Protein AF-A0A7J4KU15-F1 (afdb_monomer_lite)

Secondary structure (DSSP, 8-state):
--HHHHHHHHHHHHHHH-GGGGHHHHHHHHHHHHHHHHHHHHHHHHHHHT-TTS----HHHHHHHHHHHHHHHHHHHHHHHHHHHHHHHHHHHHHHHHTTPPP-HHHHHHHHHTTHHHHHHHHHHHHHHHHHHHHHHHHHHHHHHHTT-HHHHHHHHHHHHHHHHHHHHHHHHHHHHHHHH---HHHHHHHHHHHHHHTHHHHHHHHHHHHHHHHHHHHHHHHTTSHHHHHHHHHHHHHHHHHHHHHHHHHHHHIIIIIS--

Structure (mmCIF, N/CA/C/O backbone):
data_AF-A0A7J4KU15-F1
#
_entry.id   AF-A0A7J4KU15-F1
#
loop_
_atom_site.group_PDB
_atom_site.id
_atom_site.type_symbol
_atom_site.label_atom_id
_atom_site.label_alt_id
_atom_site.label_comp_id
_atom_site.label_asym_id
_atom_site.label_entity_id
_atom_site.label_seq_id
_atom_site.pdbx_PDB_ins_code
_atom_site.Cartn_x
_atom_site.Cartn_y
_atom_site.Cartn_z
_atom_site.occupancy
_atom_site.B_iso_or_equiv
_atom_site.auth_seq_id
_atom_site.auth_comp_id
_atom_site.auth_asym_id
_atom_site.auth_atom_id
_atom_site.pdbx_PDB_model_num
ATOM 1 N N . MET A 1 1 ? -11.094 -21.750 25.070 1.00 59.12 1 MET A N 1
ATOM 2 C CA . MET A 1 1 ? -10.688 -21.241 23.739 1.00 59.12 1 MET A CA 1
ATOM 3 C C . MET A 1 1 ? -9.434 -20.391 23.920 1.00 59.12 1 MET A C 1
ATOM 5 O O . MET A 1 1 ? -9.414 -19.597 24.849 1.00 59.12 1 MET A O 1
ATOM 9 N N . ASN A 1 2 ? -8.379 -20.592 23.121 1.00 80.38 2 ASN A N 1
ATOM 10 C CA . ASN A 1 2 ? -7.158 -19.769 23.185 1.00 80.38 2 ASN A CA 1
ATOM 11 C C . ASN A 1 2 ? -7.527 -18.287 22.948 1.00 80.38 2 ASN A C 1
ATOM 13 O O . ASN A 1 2 ? -8.336 -18.015 22.062 1.00 80.38 2 ASN A O 1
ATOM 17 N N . VAL A 1 3 ? -6.965 -17.353 23.728 1.00 72.62 3 VAL A N 1
ATOM 18 C CA . VAL A 1 3 ? -7.252 -15.900 23.656 1.00 72.62 3 VAL A CA 1
ATOM 19 C C . VAL A 1 3 ? -7.138 -15.383 22.222 1.00 72.62 3 VAL A C 1
ATOM 21 O O . VAL A 1 3 ? -7.973 -14.617 21.768 1.00 72.62 3 VAL A O 1
ATOM 24 N N . VAL A 1 4 ? -6.168 -15.883 21.460 1.00 66.56 4 VAL A N 1
ATOM 25 C CA . VAL A 1 4 ? -5.987 -15.508 20.052 1.00 66.56 4 VAL A CA 1
ATOM 26 C C . VAL A 1 4 ? -7.161 -15.963 19.196 1.00 66.56 4 VAL A C 1
ATOM 28 O O . VAL A 1 4 ? -7.722 -15.168 18.454 1.00 66.56 4 VAL A O 1
ATOM 31 N N . ALA A 1 5 ? -7.570 -17.228 19.315 1.00 73.94 5 ALA A N 1
ATOM 32 C CA . ALA A 1 5 ? -8.715 -17.746 18.572 1.00 73.94 5 ALA A CA 1
ATOM 33 C C . ALA A 1 5 ? -9.990 -16.957 18.907 1.00 73.94 5 ALA A C 1
ATOM 35 O O . ALA A 1 5 ? -10.786 -16.683 18.014 1.00 73.94 5 ALA A O 1
ATOM 36 N N . LYS A 1 6 ? -10.140 -16.525 20.167 1.00 76.81 6 LYS A N 1
ATOM 37 C CA . LYS A 1 6 ? -11.215 -15.619 20.581 1.00 76.81 6 LYS A CA 1
ATOM 38 C C . LYS A 1 6 ? -11.139 -14.278 19.843 1.00 76.81 6 LYS A C 1
ATOM 40 O O . LYS A 1 6 ? -12.090 -13.930 19.153 1.00 76.81 6 LYS A O 1
ATOM 45 N N . VAL A 1 7 ? -9.999 -13.589 19.908 1.00 73.69 7 VAL A N 1
ATOM 46 C CA . VAL A 1 7 ? -9.781 -12.286 19.254 1.00 73.69 7 VAL A CA 1
ATOM 47 C C . VAL A 1 7 ? -9.998 -12.373 17.737 1.00 73.69 7 VAL A C 1
ATOM 49 O O . VAL A 1 7 ? -10.618 -11.485 17.148 1.00 73.69 7 VAL A O 1
ATOM 52 N N . LEU A 1 8 ? -9.537 -13.452 17.096 1.00 76.06 8 LEU A N 1
ATOM 53 C CA . LEU A 1 8 ? -9.719 -13.679 15.662 1.00 76.06 8 LEU A CA 1
ATOM 54 C C . LEU A 1 8 ? -11.206 -13.824 15.296 1.00 76.06 8 LEU A C 1
ATOM 56 O O . LEU A 1 8 ? -11.669 -13.201 14.335 1.00 76.06 8 LEU A O 1
ATOM 60 N N . VAL A 1 9 ? -11.949 -14.628 16.067 1.00 82.12 9 VAL A N 1
ATOM 61 C CA . VAL A 1 9 ? -13.389 -14.863 15.877 1.00 82.12 9 VAL A CA 1
ATOM 62 C C . VAL A 1 9 ? -14.190 -13.595 16.154 1.00 82.12 9 VAL A C 1
ATOM 64 O O . VAL A 1 9 ? -15.080 -13.254 15.376 1.00 82.12 9 VAL A O 1
ATOM 67 N N . ASP A 1 10 ? -13.867 -12.872 17.222 1.00 79.31 10 ASP A N 1
ATOM 68 C CA . ASP A 1 10 ? -14.578 -11.656 17.605 1.00 79.31 10 ASP A CA 1
ATOM 69 C C . ASP A 1 10 ? -14.309 -10.512 16.617 1.00 79.31 10 ASP A C 1
ATOM 71 O O . ASP A 1 10 ? -15.240 -9.792 16.256 1.00 79.31 10 ASP A O 1
ATOM 75 N N . SER A 1 11 ? -13.099 -10.424 16.054 1.00 80.88 11 SER A N 1
ATOM 76 C CA . SER A 1 11 ? -12.791 -9.497 14.953 1.00 80.88 11 SER A CA 1
ATOM 77 C C . SER A 1 11 ? -13.600 -9.820 13.694 1.00 80.88 11 SER A C 1
ATOM 79 O O . SER A 1 11 ? -14.156 -8.924 13.060 1.00 80.88 11 SER A O 1
ATOM 81 N N . PHE A 1 12 ? -13.742 -11.103 13.347 1.00 83.31 12 PHE A N 1
ATOM 82 C CA . PHE A 1 12 ? -14.563 -11.510 12.205 1.00 83.31 12 PHE A CA 1
ATOM 83 C C . PHE A 1 12 ? -16.058 -11.244 12.442 1.00 83.31 12 PHE A C 1
ATOM 85 O O . PHE A 1 12 ? -16.756 -10.754 11.555 1.00 83.31 12 PHE A O 1
ATOM 92 N N . ARG A 1 13 ? -16.561 -11.508 13.655 1.00 85.12 13 ARG A N 1
ATOM 93 C CA . ARG A 1 13 ? -17.940 -11.177 14.049 1.00 85.12 13 ARG A CA 1
ATOM 94 C C . ARG A 1 13 ? -18.203 -9.677 13.987 1.00 85.12 13 ARG A C 1
ATOM 96 O O . ARG A 1 13 ? -19.262 -9.280 13.507 1.00 85.12 13 ARG A O 1
ATOM 103 N N . LEU A 1 14 ? -17.250 -8.861 14.435 1.00 84.25 14 LEU A N 1
ATOM 104 C CA . LEU A 1 14 ? -17.326 -7.405 14.370 1.00 84.25 14 LEU A CA 1
ATOM 105 C C . LEU A 1 14 ? -17.449 -6.929 12.922 1.00 84.25 14 LEU A C 1
ATOM 107 O O . LEU A 1 14 ? -18.353 -6.161 12.607 1.00 84.25 14 LEU A O 1
ATOM 111 N N . LEU A 1 15 ? -16.618 -7.458 12.026 1.00 88.62 15 LEU A N 1
ATOM 112 C CA . LEU A 1 15 ? -16.675 -7.144 10.598 1.00 88.62 15 LEU A CA 1
ATOM 113 C C . LEU A 1 15 ? -17.959 -7.626 9.920 1.00 88.62 15 LEU A C 1
ATOM 115 O O . LEU A 1 15 ? -18.494 -6.937 9.055 1.00 88.62 15 LEU A O 1
ATOM 119 N N . LYS A 1 16 ? -18.487 -8.784 10.329 1.00 90.12 16 LYS A N 1
ATOM 120 C CA . LYS A 1 16 ? -19.782 -9.280 9.851 1.00 90.12 16 LYS A CA 1
ATOM 121 C C . LYS A 1 16 ? -20.937 -8.388 10.314 1.00 90.12 16 LYS A C 1
ATOM 123 O O . LYS A 1 16 ? -21.890 -8.195 9.565 1.00 90.12 16 LYS A O 1
ATOM 128 N N . LYS A 1 17 ? -20.865 -7.864 11.542 1.00 90.69 17 LYS A N 1
ATOM 129 C CA . LYS A 1 17 ? -21.875 -6.961 12.108 1.00 90.69 17 LYS A CA 1
ATOM 130 C C . LYS A 1 17 ? -21.814 -5.570 11.475 1.00 90.69 17 LYS A C 1
ATOM 132 O O . LYS A 1 17 ? -22.856 -4.986 11.207 1.00 90.69 17 LYS A O 1
ATOM 137 N N . GLU A 1 18 ? -20.610 -5.067 11.216 1.00 91.38 18 GLU A N 1
ATOM 138 C CA . GLU A 1 18 ? -20.361 -3.736 10.660 1.00 91.38 18 GLU A CA 1
ATOM 139 C C . GLU A 1 18 ? -19.600 -3.822 9.325 1.00 91.38 18 GLU A C 1
ATOM 141 O O . GLU A 1 18 ? -18.427 -3.440 9.243 1.00 91.38 18 GLU A O 1
ATOM 146 N N . PRO A 1 19 ? -20.250 -4.272 8.231 1.00 91.50 19 PRO A N 1
ATOM 147 C CA . PRO A 1 19 ? -19.594 -4.444 6.930 1.00 91.50 19 PRO A CA 1
ATOM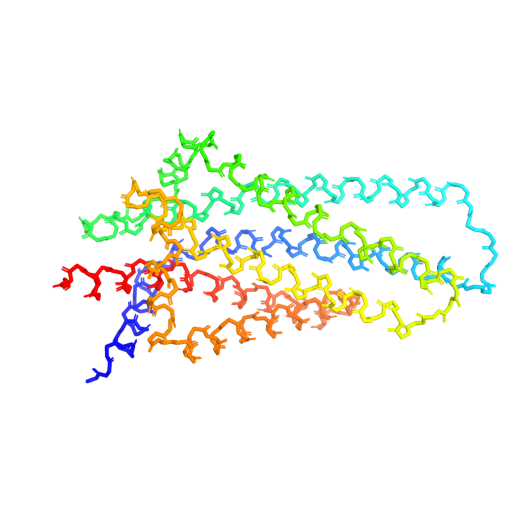 148 C C . PRO A 1 19 ? -19.073 -3.125 6.336 1.00 91.50 19 PRO A C 1
ATOM 150 O O . PRO A 1 19 ? -18.197 -3.123 5.473 1.00 91.50 19 PRO A O 1
ATOM 153 N N . LYS A 1 20 ? -19.558 -1.979 6.830 1.00 91.88 20 LYS A N 1
ATOM 154 C CA . LYS A 1 20 ? -19.068 -0.643 6.456 1.00 91.88 20 LYS A CA 1
ATOM 155 C C . LYS A 1 20 ? -17.574 -0.467 6.742 1.00 91.88 20 LYS A C 1
ATOM 157 O O . LYS A 1 20 ? -16.922 0.311 6.053 1.00 91.88 20 LYS A O 1
ATOM 162 N N . LEU A 1 21 ? -17.020 -1.221 7.694 1.00 92.12 21 LEU A N 1
ATOM 163 C CA . LEU A 1 21 ? -15.591 -1.205 7.999 1.00 92.12 21 LEU A CA 1
ATOM 164 C C . LEU A 1 21 ? -14.725 -1.685 6.830 1.00 92.12 21 LEU A C 1
ATOM 166 O O . LEU A 1 21 ? -13.554 -1.348 6.805 1.00 92.12 21 LEU A O 1
ATOM 170 N N . PHE A 1 22 ? -15.258 -2.406 5.839 1.00 93.88 22 PHE A N 1
ATOM 171 C CA . PHE A 1 22 ? -14.480 -2.796 4.656 1.00 93.88 22 PHE A CA 1
ATOM 172 C C . PHE A 1 22 ? -14.331 -1.675 3.622 1.00 93.88 22 PHE A C 1
ATOM 174 O O . PHE A 1 22 ? -13.349 -1.656 2.879 1.00 93.88 22 PHE A O 1
ATOM 181 N N . LEU A 1 23 ? -15.277 -0.730 3.562 1.00 94.56 23 LEU A N 1
ATOM 182 C CA . LEU A 1 23 ? -15.353 0.264 2.484 1.00 94.56 23 LEU A CA 1
ATOM 183 C C . LEU A 1 23 ? -14.068 1.091 2.313 1.00 94.56 23 LEU A C 1
ATOM 185 O O . LEU A 1 23 ? -13.604 1.196 1.175 1.00 94.56 23 LEU A O 1
ATOM 189 N N . PRO A 1 24 ? -13.430 1.613 3.382 1.00 94.88 24 PRO A N 1
ATOM 190 C CA . PRO A 1 24 ? -12.173 2.345 3.243 1.00 94.88 24 PRO A CA 1
ATOM 191 C C . PRO A 1 24 ? -11.076 1.539 2.544 1.00 94.88 24 PRO A C 1
ATOM 193 O O . PRO A 1 24 ? -10.392 2.047 1.660 1.00 94.88 24 PRO A O 1
ATOM 196 N N . LYS A 1 25 ? -10.918 0.258 2.901 1.00 94.25 25 LYS A N 1
ATOM 197 C CA . LYS A 1 25 ? -9.867 -0.581 2.314 1.00 94.25 25 LYS A CA 1
ATOM 198 C C . LYS A 1 25 ? -10.226 -1.126 0.951 1.00 94.25 25 LYS A C 1
ATOM 200 O O . LYS A 1 25 ? -9.316 -1.310 0.155 1.00 94.25 25 LYS A O 1
ATOM 205 N N . LEU A 1 26 ? -11.506 -1.326 0.653 1.00 95.69 26 LEU A N 1
ATOM 206 C CA . LEU A 1 26 ? -11.952 -1.638 -0.703 1.00 95.69 26 LEU A CA 1
ATOM 207 C C . LEU A 1 26 ? -11.622 -0.489 -1.660 1.00 95.69 26 LEU A C 1
ATOM 209 O O . LEU A 1 26 ? -11.035 -0.733 -2.711 1.00 95.69 26 LEU A O 1
ATOM 213 N N . LEU A 1 27 ? -11.904 0.758 -1.263 1.00 96.31 27 LEU A N 1
ATOM 214 C CA . LEU A 1 27 ? -11.561 1.940 -2.056 1.00 96.31 27 LEU A CA 1
ATOM 215 C C . LEU A 1 27 ? -10.047 2.047 -2.275 1.00 96.31 27 LEU A C 1
ATOM 217 O O . LEU A 1 27 ? -9.592 2.192 -3.405 1.00 96.31 27 LEU A O 1
ATOM 221 N N . ILE A 1 28 ? -9.257 1.918 -1.209 1.00 96.69 28 ILE A N 1
ATOM 222 C CA . ILE A 1 28 ? -7.794 1.957 -1.309 1.00 96.69 28 ILE A CA 1
ATOM 223 C C . ILE A 1 28 ? -7.248 0.802 -2.150 1.00 96.69 28 ILE A C 1
ATOM 225 O O . ILE A 1 28 ? -6.355 1.001 -2.970 1.00 96.69 28 ILE A O 1
ATOM 229 N N . ALA A 1 29 ? -7.792 -0.403 -2.000 1.00 95.62 29 ALA A N 1
ATOM 230 C CA . ALA A 1 29 ? -7.364 -1.549 -2.783 1.00 95.62 29 ALA A CA 1
ATOM 231 C C . ALA A 1 29 ? -7.710 -1.416 -4.265 1.00 95.62 29 ALA A C 1
ATOM 233 O O . ALA A 1 29 ? -6.940 -1.906 -5.091 1.00 95.62 29 ALA A O 1
ATOM 234 N N . PHE A 1 30 ? -8.828 -0.764 -4.584 1.00 96.56 30 PHE A N 1
ATOM 235 C CA . PHE A 1 30 ? -9.201 -0.404 -5.943 1.00 96.56 30 PHE A CA 1
ATOM 236 C C . PHE A 1 30 ? -8.236 0.638 -6.522 1.00 96.56 30 PHE A C 1
ATOM 238 O O . PHE A 1 30 ? -7.679 0.409 -7.590 1.00 96.56 30 PHE A O 1
ATOM 245 N N . LEU A 1 31 ? -7.954 1.724 -5.793 1.00 97.25 31 LEU A N 1
ATOM 246 C CA . LEU A 1 31 ? -7.033 2.777 -6.239 1.00 97.25 31 LEU A CA 1
ATOM 247 C C . LEU A 1 31 ? -5.604 2.257 -6.453 1.00 97.25 31 LEU A C 1
ATOM 249 O O . LEU A 1 31 ? -5.023 2.475 -7.514 1.00 97.25 31 LEU A O 1
ATOM 253 N N . TYR A 1 32 ? -5.053 1.501 -5.498 1.00 95.62 32 TYR A N 1
ATOM 254 C CA . TYR A 1 32 ? -3.772 0.818 -5.709 1.00 95.62 32 TYR A CA 1
ATOM 255 C C . TYR A 1 32 ? -3.851 -0.204 -6.841 1.00 95.62 32 TYR A C 1
ATOM 257 O O . TYR A 1 32 ? -2.867 -0.396 -7.545 1.00 95.62 32 TYR A O 1
ATOM 265 N N . GLY A 1 33 ? -5.005 -0.847 -7.037 1.00 96.50 33 GLY A N 1
ATOM 266 C CA . GLY A 1 33 ? -5.224 -1.766 -8.146 1.00 96.50 33 GLY A CA 1
ATOM 267 C C . GLY A 1 33 ? -5.093 -1.078 -9.508 1.00 96.50 33 GLY A C 1
ATOM 268 O O . GLY A 1 33 ? -4.386 -1.582 -10.376 1.00 96.50 33 GLY A O 1
ATOM 269 N N . LEU A 1 34 ? -5.688 0.107 -9.672 1.00 96.75 34 LEU A N 1
ATOM 270 C CA . LEU A 1 34 ? -5.499 0.935 -10.869 1.00 96.75 34 LEU A CA 1
ATOM 271 C C . LEU A 1 34 ? -4.024 1.295 -11.069 1.00 96.75 34 LEU A C 1
ATOM 273 O O . LEU A 1 34 ? -3.503 1.147 -12.171 1.00 96.75 34 LEU A O 1
ATOM 277 N N . GLY A 1 35 ? -3.341 1.691 -9.992 1.00 96.62 35 GLY A N 1
ATOM 278 C CA . GLY A 1 35 ? -1.904 1.960 -10.020 1.00 96.62 35 GLY A CA 1
ATOM 279 C C . GLY A 1 35 ? -1.091 0.745 -10.466 1.00 96.62 35 GLY A C 1
ATOM 280 O O . GLY A 1 35 ? -0.243 0.874 -11.334 1.00 96.62 35 GLY A O 1
ATOM 281 N N . MET A 1 36 ? -1.385 -0.449 -9.942 1.00 95.44 36 MET A N 1
ATOM 282 C CA . MET A 1 36 ? -0.712 -1.696 -10.328 1.00 95.44 36 MET A CA 1
ATOM 283 C C . MET A 1 36 ? -0.936 -2.055 -11.798 1.00 95.44 36 MET A C 1
ATOM 285 O O . MET A 1 36 ? 0.012 -2.469 -12.461 1.00 95.44 36 MET A O 1
ATOM 289 N N . LEU A 1 37 ? -2.158 -1.891 -12.315 1.00 96.31 37 LEU A N 1
ATOM 290 C CA . LEU A 1 37 ? -2.448 -2.115 -13.734 1.00 96.31 37 LEU A CA 1
ATOM 291 C C . LEU A 1 37 ? -1.691 -1.122 -14.619 1.00 96.31 37 LEU A C 1
ATOM 293 O O . LEU A 1 37 ? -1.117 -1.532 -15.625 1.00 96.31 37 LEU A O 1
ATOM 297 N N . PHE A 1 38 ? -1.632 0.154 -14.221 1.00 95.50 38 PHE A N 1
ATOM 298 C CA . PHE A 1 38 ? -0.835 1.161 -14.922 1.00 95.50 38 PHE A CA 1
ATOM 299 C C . PHE A 1 38 ? 0.649 0.777 -14.893 1.00 95.50 38 PHE A C 1
ATOM 301 O O . PHE A 1 38 ? 1.272 0.686 -15.946 1.00 95.50 38 PHE A O 1
ATOM 308 N N . THR A 1 39 ? 1.210 0.466 -13.721 1.00 94.12 39 THR A N 1
ATOM 309 C CA . THR A 1 39 ? 2.605 0.019 -13.590 1.00 94.12 39 THR A CA 1
ATOM 310 C C . THR A 1 39 ? 2.894 -1.183 -14.485 1.00 94.12 39 THR A C 1
ATOM 312 O O . THR A 1 39 ? 3.911 -1.201 -15.172 1.00 94.12 39 THR A O 1
ATOM 315 N N . ALA A 1 40 ? 2.003 -2.178 -14.513 1.00 93.81 40 ALA A N 1
ATOM 316 C CA . ALA A 1 40 ? 2.157 -3.356 -15.357 1.00 93.81 40 ALA A CA 1
ATOM 317 C C . ALA A 1 40 ? 2.127 -3.008 -16.855 1.00 93.81 40 ALA A C 1
ATOM 319 O O . ALA A 1 40 ? 2.918 -3.560 -17.619 1.00 93.81 40 ALA A O 1
ATOM 320 N N . ALA A 1 41 ? 1.252 -2.091 -17.279 1.00 92.38 41 ALA A N 1
ATOM 321 C CA . ALA A 1 41 ? 1.207 -1.599 -18.655 1.00 92.38 41 ALA A CA 1
ATOM 322 C C . ALA A 1 41 ? 2.498 -0.849 -19.031 1.00 92.38 41 ALA A C 1
ATOM 324 O O . ALA A 1 41 ? 3.143 -1.208 -20.012 1.00 92.38 41 ALA A O 1
ATOM 325 N N . LEU A 1 42 ? 2.936 0.096 -18.193 1.00 91.62 42 LEU A N 1
ATOM 326 C CA . LEU A 1 42 ? 4.168 0.864 -18.393 1.00 91.62 42 LEU A CA 1
ATOM 327 C C . LEU A 1 42 ? 5.402 -0.049 -18.469 1.00 91.62 42 LEU A C 1
ATOM 329 O O . LEU A 1 42 ? 6.261 0.115 -19.332 1.00 91.62 42 LEU A O 1
ATOM 333 N N . PHE A 1 43 ? 5.486 -1.055 -17.596 1.00 88.75 43 PHE A N 1
ATOM 334 C CA . PHE A 1 43 ? 6.605 -1.996 -17.591 1.00 88.75 43 PHE A CA 1
ATOM 335 C C . PHE A 1 43 ? 6.639 -2.870 -18.854 1.00 88.75 43 PHE A C 1
ATOM 337 O O . PHE A 1 43 ? 7.714 -3.206 -19.346 1.00 88.75 43 PHE A O 1
ATOM 344 N N . LYS A 1 44 ? 5.473 -3.215 -19.416 1.00 87.56 44 LYS A N 1
ATOM 345 C CA . LYS A 1 44 ? 5.388 -3.924 -20.702 1.00 87.56 44 LYS A CA 1
ATOM 346 C C . LYS A 1 44 ? 5.844 -3.071 -21.879 1.00 87.56 44 LYS A C 1
ATOM 348 O O . LYS A 1 44 ? 6.429 -3.625 -22.799 1.00 87.56 44 LYS A O 1
ATOM 353 N N . GLU A 1 45 ? 5.594 -1.766 -21.856 1.00 85.50 45 GLU A N 1
ATOM 354 C CA . GLU A 1 45 ? 6.107 -0.839 -22.874 1.00 85.50 45 GLU A CA 1
ATOM 355 C C . GLU A 1 45 ? 7.625 -0.640 -22.748 1.00 85.50 45 GLU A C 1
ATOM 357 O O . GLU A 1 45 ? 8.328 -0.532 -23.751 1.00 85.50 45 GLU A O 1
ATOM 362 N N . LEU A 1 46 ? 8.143 -0.666 -21.517 1.00 82.94 46 LEU A N 1
ATOM 363 C CA . LEU A 1 46 ? 9.574 -0.579 -21.218 1.00 82.94 46 LEU A CA 1
ATOM 364 C C . LEU A 1 46 ? 10.357 -1.842 -21.595 1.00 82.94 46 LEU A C 1
ATOM 366 O O . LEU A 1 46 ? 11.496 -1.741 -22.037 1.00 82.94 46 LEU A O 1
ATOM 370 N N . LEU A 1 47 ? 9.776 -3.031 -21.429 1.00 81.62 47 LEU A N 1
ATOM 371 C CA . LEU A 1 47 ? 10.457 -4.315 -21.647 1.00 81.62 47 LEU A CA 1
ATOM 372 C C . LEU A 1 47 ? 11.133 -4.438 -23.030 1.00 81.62 47 LEU A C 1
ATOM 374 O O . LEU A 1 47 ? 12.315 -4.778 -23.070 1.00 81.62 47 LEU A O 1
ATOM 378 N N . PRO A 1 48 ? 10.457 -4.133 -24.156 1.00 79.88 48 PRO A N 1
ATOM 379 C CA . PRO A 1 48 ? 11.086 -4.123 -25.476 1.00 79.88 48 PRO A CA 1
ATOM 380 C C . PRO A 1 48 ? 12.230 -3.114 -25.598 1.00 79.88 48 PRO A C 1
ATOM 382 O O . PRO A 1 48 ? 13.216 -3.408 -26.264 1.00 79.88 48 PRO A O 1
ATOM 385 N N . ALA A 1 49 ? 12.116 -1.957 -24.940 1.00 72.25 49 ALA A N 1
ATOM 386 C CA . ALA A 1 49 ? 13.132 -0.904 -24.947 1.00 72.25 49 ALA A CA 1
ATOM 387 C C . ALA A 1 49 ? 14.380 -1.270 -24.122 1.00 72.25 49 ALA A C 1
ATOM 389 O O . ALA A 1 49 ? 15.452 -0.715 -24.340 1.00 72.25 49 ALA A O 1
ATOM 390 N N . LEU A 1 50 ? 14.250 -2.216 -23.188 1.00 70.75 50 LEU A N 1
ATOM 391 C CA . LEU A 1 50 ? 15.358 -2.775 -22.411 1.00 70.75 50 LEU A CA 1
ATOM 392 C C . LEU A 1 50 ? 16.052 -3.946 -23.125 1.00 70.75 50 LEU A C 1
ATOM 394 O O . LEU A 1 50 ? 17.018 -4.490 -22.596 1.00 70.75 50 LEU A O 1
ATOM 398 N N . ASN A 1 51 ? 15.578 -4.360 -24.306 1.00 75.56 51 ASN A N 1
ATOM 399 C CA . ASN A 1 51 ? 16.235 -5.406 -25.078 1.00 75.56 51 ASN A CA 1
ATOM 400 C C . ASN A 1 51 ? 17.563 -4.860 -25.646 1.00 75.56 51 ASN A C 1
ATOM 402 O O . ASN A 1 51 ? 17.517 -3.935 -26.463 1.00 75.56 51 ASN A O 1
ATOM 406 N N . PRO A 1 52 ? 18.731 -5.433 -25.291 1.00 65.75 52 PRO A N 1
ATOM 407 C CA . PRO A 1 52 ? 20.036 -4.953 -25.760 1.00 65.75 52 PRO A CA 1
ATOM 408 C C . PRO A 1 52 ? 20.221 -5.063 -27.283 1.00 65.75 52 PRO A C 1
ATOM 410 O O . PRO A 1 52 ? 21.136 -4.459 -27.835 1.00 65.75 52 PRO A O 1
ATOM 413 N N . TYR A 1 53 ? 19.345 -5.804 -27.969 1.00 69.06 53 TYR A N 1
ATOM 414 C CA . TYR A 1 53 ? 19.313 -5.929 -29.428 1.00 69.06 53 TYR A CA 1
ATOM 415 C C . TYR A 1 53 ? 18.304 -4.991 -30.107 1.00 69.06 53 TYR A C 1
ATOM 417 O O . TYR A 1 53 ? 18.196 -4.995 -31.333 1.00 69.06 53 TYR A O 1
ATOM 425 N N . SER A 1 54 ? 17.532 -4.213 -29.341 1.00 67.75 54 SER A N 1
ATOM 426 C CA . SER A 1 54 ? 16.607 -3.230 -29.906 1.00 67.75 54 SER A CA 1
ATOM 427 C C . SER A 1 54 ? 17.359 -1.984 -30.380 1.00 67.75 54 SER A C 1
ATOM 429 O O . SER A 1 54 ? 18.303 -1.514 -29.745 1.00 67.75 54 SER A O 1
ATOM 431 N N . SER A 1 55 ? 16.948 -1.456 -31.534 1.00 61.28 55 SER A N 1
ATOM 432 C CA . SER A 1 55 ? 17.391 -0.154 -32.034 1.00 61.28 55 SER A CA 1
ATOM 433 C C . SER A 1 55 ? 17.157 0.932 -30.982 1.00 61.28 55 SER A C 1
ATOM 435 O O . SER A 1 55 ? 16.170 0.871 -30.250 1.00 61.28 55 SER A O 1
ATOM 437 N N . SER A 1 56 ? 18.048 1.924 -30.940 1.00 72.38 56 SER A N 1
ATOM 438 C CA . SER A 1 56 ? 18.031 3.050 -30.000 1.00 72.38 56 SER A CA 1
ATOM 439 C C . SER A 1 56 ? 16.621 3.555 -29.660 1.00 72.38 56 SER A C 1
ATOM 441 O O . SER A 1 56 ? 15.792 3.811 -30.537 1.00 72.38 56 SER A O 1
ATOM 443 N N . ILE A 1 57 ? 16.353 3.726 -28.362 1.00 76.44 57 ILE A N 1
ATOM 444 C CA . ILE A 1 57 ? 15.090 4.282 -27.865 1.00 76.44 57 ILE A CA 1
ATOM 445 C C . ILE A 1 57 ? 14.918 5.686 -28.450 1.00 76.44 57 ILE A C 1
ATOM 447 O O . ILE A 1 57 ? 15.746 6.570 -28.221 1.00 76.44 57 ILE A O 1
ATOM 451 N N . SER A 1 58 ? 13.835 5.903 -29.200 1.00 85.62 58 SER A N 1
ATOM 452 C CA . SER A 1 58 ? 13.534 7.236 -29.727 1.00 85.62 58 SER A CA 1
ATOM 453 C C . SER A 1 58 ? 13.331 8.242 -28.576 1.00 85.62 58 SER A C 1
ATOM 455 O O . SER A 1 58 ? 12.670 7.909 -27.585 1.00 85.62 58 SER A O 1
ATOM 457 N N . PRO A 1 59 ? 13.836 9.486 -28.684 1.00 87.00 59 PRO A N 1
ATOM 458 C CA . PRO A 1 59 ? 13.645 10.500 -27.643 1.00 87.00 59 PRO A CA 1
ATOM 459 C C . PRO A 1 59 ? 12.170 10.768 -27.300 1.00 87.00 59 PRO A C 1
ATOM 461 O O . PRO A 1 59 ? 11.837 11.055 -26.152 1.00 87.00 59 PRO A O 1
ATOM 464 N N . SER A 1 60 ? 11.267 10.644 -28.278 1.00 88.88 60 SER A N 1
ATOM 465 C CA . SER A 1 60 ? 9.823 10.803 -28.077 1.00 88.88 60 SER A CA 1
ATOM 466 C C . SER A 1 60 ? 9.234 9.714 -27.177 1.00 88.88 60 SER A C 1
ATOM 468 O O . SER A 1 60 ? 8.460 10.034 -26.276 1.00 88.88 60 SER A O 1
ATOM 470 N N . LEU A 1 61 ? 9.633 8.452 -27.370 1.00 85.75 61 LEU A N 1
ATOM 471 C CA . LEU A 1 61 ? 9.217 7.341 -26.512 1.00 85.75 61 LEU A CA 1
ATOM 472 C C . LEU A 1 61 ? 9.740 7.519 -25.081 1.00 85.75 61 LEU A C 1
ATOM 474 O O . LEU A 1 61 ? 8.984 7.349 -24.128 1.00 85.75 61 LEU A O 1
ATOM 478 N N . LEU A 1 62 ? 11.004 7.927 -24.924 1.00 85.31 62 LEU A N 1
ATOM 479 C CA . LEU A 1 62 ? 11.590 8.185 -23.606 1.00 85.31 62 LEU A CA 1
ATOM 480 C C . LEU A 1 62 ? 10.827 9.283 -22.848 1.00 85.31 62 LEU A C 1
ATOM 482 O O . LEU A 1 62 ? 10.500 9.114 -21.674 1.00 85.31 62 LEU A O 1
ATOM 486 N N . ASN A 1 63 ? 10.497 10.385 -23.525 1.00 89.88 63 ASN A N 1
ATOM 487 C CA . ASN A 1 63 ? 9.721 11.475 -22.934 1.00 89.88 63 ASN A CA 1
ATOM 488 C C . ASN A 1 63 ? 8.303 11.033 -22.545 1.00 89.88 63 ASN A C 1
ATOM 490 O O . ASN A 1 63 ? 7.812 11.424 -21.485 1.00 89.88 63 ASN A O 1
ATOM 494 N N . ALA A 1 64 ? 7.656 10.199 -23.366 1.00 90.25 64 ALA A N 1
ATOM 495 C CA . ALA A 1 64 ? 6.342 9.643 -23.050 1.00 90.25 64 ALA A CA 1
ATOM 496 C C . ALA A 1 64 ? 6.391 8.766 -21.788 1.00 90.25 64 ALA A C 1
ATOM 498 O O . ALA A 1 64 ? 5.589 8.959 -20.874 1.00 90.25 64 ALA A O 1
ATOM 499 N N . ILE A 1 65 ? 7.373 7.866 -21.697 1.00 89.69 65 ILE A N 1
ATOM 500 C CA . ILE A 1 65 ? 7.589 6.997 -20.533 1.00 89.69 65 ILE A CA 1
ATOM 501 C C . ILE A 1 65 ? 7.883 7.821 -19.276 1.00 89.69 65 ILE A C 1
ATOM 503 O O . ILE A 1 65 ? 7.322 7.544 -18.214 1.00 89.69 65 ILE A O 1
ATOM 507 N N . LEU A 1 66 ? 8.732 8.849 -19.378 1.00 89.88 66 LEU A N 1
ATOM 508 C CA . LEU A 1 66 ? 9.036 9.751 -18.264 1.00 89.88 66 LEU A CA 1
ATOM 509 C C . LEU A 1 66 ? 7.779 10.463 -17.760 1.00 89.88 66 LEU A C 1
ATOM 511 O O . LEU A 1 66 ? 7.509 10.442 -16.560 1.00 89.88 66 LEU A O 1
ATOM 515 N N . LEU A 1 67 ? 6.980 11.042 -18.661 1.00 94.19 67 LEU A N 1
ATOM 516 C CA . LEU A 1 67 ? 5.736 11.715 -18.293 1.00 94.19 67 LEU A CA 1
ATOM 517 C C . LEU A 1 67 ? 4.754 10.752 -17.611 1.00 94.19 67 LEU A C 1
ATOM 519 O O . LEU A 1 67 ? 4.221 11.072 -16.548 1.00 94.19 67 LEU A O 1
ATOM 523 N N . GLN A 1 68 ? 4.547 9.562 -18.179 1.00 94.62 68 GLN A N 1
ATOM 524 C CA . GLN A 1 68 ? 3.690 8.536 -17.580 1.00 94.62 68 GLN A CA 1
ATOM 525 C C . GLN A 1 68 ? 4.199 8.096 -16.200 1.00 94.62 68 GLN A C 1
ATOM 527 O O . GLN A 1 68 ? 3.405 7.946 -15.274 1.00 94.62 68 GLN A O 1
ATOM 532 N N . SER A 1 69 ? 5.517 7.955 -16.033 1.00 91.88 69 SER A N 1
ATOM 533 C CA . SER A 1 69 ? 6.141 7.606 -14.751 1.00 91.88 69 SER A CA 1
ATOM 534 C C . SER A 1 69 ? 5.911 8.689 -13.695 1.00 91.88 69 SER A C 1
ATOM 536 O O . SER A 1 69 ? 5.560 8.378 -12.559 1.00 91.88 69 SER A O 1
ATOM 538 N N . VAL A 1 70 ? 6.052 9.968 -14.062 1.00 94.50 70 VAL A N 1
ATOM 539 C CA . VAL A 1 70 ? 5.780 11.106 -13.166 1.00 94.50 70 VAL A CA 1
ATOM 540 C C . VAL A 1 70 ? 4.308 11.138 -12.751 1.00 94.50 70 VAL A C 1
ATOM 542 O O . VAL A 1 70 ? 4.009 11.295 -11.566 1.00 94.50 70 VAL A O 1
ATOM 545 N N . LEU A 1 71 ? 3.386 10.942 -13.697 1.00 96.00 71 LEU A N 1
ATOM 546 C CA . LEU A 1 71 ? 1.949 10.886 -13.410 1.00 96.00 71 LEU A CA 1
ATOM 547 C C . LEU A 1 71 ? 1.597 9.708 -12.496 1.00 96.00 71 LEU A C 1
ATOM 549 O O . LEU A 1 71 ? 0.841 9.876 -11.539 1.00 96.00 71 LEU A O 1
ATOM 553 N N . LEU A 1 72 ? 2.179 8.534 -12.749 1.00 95.38 72 LEU A N 1
ATOM 554 C CA . LEU A 1 72 ? 2.011 7.350 -11.913 1.00 95.38 72 LEU A CA 1
ATOM 555 C C . LEU A 1 72 ? 2.530 7.590 -10.491 1.00 95.38 72 LEU A C 1
ATOM 557 O O . LEU A 1 72 ? 1.841 7.261 -9.528 1.00 95.38 72 LEU A O 1
ATOM 561 N N . LEU A 1 73 ? 3.706 8.206 -10.339 1.00 92.94 73 LEU A N 1
ATOM 562 C CA . LEU A 1 73 ? 4.261 8.558 -9.030 1.00 92.94 73 LEU A CA 1
ATOM 563 C C . LEU A 1 73 ? 3.359 9.541 -8.276 1.00 92.94 73 LEU A C 1
ATOM 565 O O . LEU A 1 73 ? 3.071 9.320 -7.100 1.00 92.94 73 LEU A O 1
ATOM 569 N N . ALA A 1 74 ? 2.866 10.587 -8.945 1.00 95.81 74 ALA A N 1
ATOM 570 C CA . ALA A 1 74 ? 1.939 11.546 -8.348 1.00 95.81 74 ALA A CA 1
ATOM 571 C C . ALA A 1 74 ? 0.625 10.875 -7.911 1.00 95.81 74 ALA A C 1
ATOM 573 O O . ALA A 1 74 ? 0.137 11.118 -6.804 1.00 95.81 74 ALA A O 1
ATOM 574 N N . PHE A 1 75 ? 0.083 9.981 -8.744 1.00 96.94 75 PHE A N 1
ATOM 575 C CA . PHE A 1 75 ? -1.098 9.188 -8.416 1.00 96.94 75 PHE A CA 1
ATOM 576 C C . PHE A 1 75 ? -0.856 8.289 -7.198 1.00 96.94 75 PHE A C 1
ATOM 578 O O . PHE A 1 75 ? -1.616 8.349 -6.233 1.00 96.94 75 PHE A O 1
ATOM 585 N N . LEU A 1 76 ? 0.217 7.494 -7.193 1.00 95.00 76 LEU A N 1
ATOM 586 C CA . LEU A 1 76 ? 0.543 6.599 -6.079 1.00 95.00 76 LEU A CA 1
ATOM 587 C C . LEU A 1 76 ? 0.797 7.370 -4.780 1.00 95.00 76 LEU A C 1
ATOM 589 O O . LEU A 1 76 ? 0.376 6.921 -3.715 1.00 95.00 76 LEU A O 1
ATOM 593 N N . PHE A 1 77 ? 1.416 8.549 -4.858 1.00 94.62 77 PHE A N 1
ATOM 594 C CA . PHE A 1 77 ? 1.603 9.430 -3.709 1.00 94.62 77 PHE A CA 1
ATOM 595 C C . PHE A 1 77 ? 0.266 9.920 -3.133 1.00 94.62 77 PHE A C 1
ATOM 597 O O . PHE A 1 77 ? 0.057 9.867 -1.920 1.00 94.62 77 PHE A O 1
ATOM 604 N N . LEU A 1 78 ? -0.678 10.326 -3.988 1.00 96.62 78 LEU A N 1
ATOM 605 C CA . LEU A 1 78 ? -2.027 10.696 -3.557 1.00 96.62 78 LEU A CA 1
ATOM 606 C C . LEU A 1 78 ? -2.755 9.511 -2.902 1.00 96.62 78 LEU A C 1
ATOM 608 O O . LEU A 1 78 ? -3.355 9.667 -1.836 1.00 96.62 78 LEU A O 1
ATOM 612 N N . VAL A 1 79 ? -2.679 8.320 -3.506 1.00 96.56 79 VAL A N 1
ATOM 613 C CA . VAL A 1 79 ? -3.287 7.099 -2.952 1.00 96.56 79 VAL A CA 1
ATOM 614 C C . VAL A 1 79 ? -2.669 6.742 -1.601 1.00 96.56 79 VAL A C 1
ATOM 616 O O . VAL A 1 79 ? -3.404 6.387 -0.682 1.00 96.56 79 VAL A O 1
ATOM 619 N N . MET A 1 80 ? -1.355 6.906 -1.435 1.00 94.31 80 MET A N 1
ATOM 620 C CA . MET A 1 80 ? -0.671 6.716 -0.154 1.00 94.31 80 MET A CA 1
ATOM 621 C C . MET A 1 80 ? -1.203 7.673 0.920 1.00 94.31 80 MET A C 1
ATOM 623 O O . MET A 1 80 ? -1.501 7.232 2.030 1.00 94.31 80 MET A O 1
ATOM 627 N N . ILE A 1 81 ? -1.370 8.964 0.606 1.00 94.81 81 ILE A N 1
ATOM 628 C CA . ILE A 1 81 ? -1.952 9.939 1.545 1.00 94.81 81 ILE A CA 1
ATOM 629 C C . ILE A 1 81 ? -3.360 9.501 1.963 1.00 94.81 81 ILE A C 1
ATOM 631 O O . ILE A 1 81 ? -3.674 9.485 3.155 1.00 94.81 81 ILE A O 1
ATOM 635 N N . LEU A 1 82 ? -4.201 9.114 1.000 1.00 96.25 82 LEU A N 1
ATOM 636 C CA . LEU A 1 82 ? -5.552 8.632 1.286 1.00 96.25 82 LEU A CA 1
ATOM 637 C C . LEU A 1 82 ? -5.533 7.365 2.148 1.00 96.25 82 LEU A C 1
ATOM 639 O O . LEU A 1 82 ? -6.294 7.284 3.110 1.00 96.25 82 LEU A O 1
ATOM 643 N N . ASP A 1 83 ? -4.662 6.400 1.850 1.00 94.69 83 ASP A N 1
ATOM 644 C CA . ASP A 1 83 ? -4.543 5.151 2.609 1.00 94.69 83 ASP A CA 1
ATOM 645 C C . ASP A 1 83 ? -4.174 5.419 4.066 1.00 94.69 83 ASP A C 1
ATOM 647 O O . ASP A 1 83 ? -4.817 4.918 4.986 1.00 94.69 83 ASP A O 1
ATOM 651 N N . VAL A 1 84 ? -3.196 6.292 4.292 1.00 91.81 84 VAL A N 1
ATOM 652 C CA . VAL A 1 84 ? -2.773 6.691 5.633 1.00 91.81 84 VAL A CA 1
ATOM 653 C C . VAL A 1 84 ? -3.919 7.371 6.402 1.00 91.81 84 VAL A C 1
ATOM 655 O O . VAL A 1 84 ? -4.149 7.053 7.574 1.00 91.81 84 VAL A O 1
ATOM 658 N N . LEU A 1 85 ? -4.684 8.258 5.756 1.00 93.38 85 LEU A N 1
ATOM 659 C CA . LEU A 1 85 ? -5.852 8.900 6.373 1.00 93.38 85 LEU A CA 1
ATOM 660 C C . LEU A 1 85 ? -6.966 7.893 6.687 1.00 93.38 85 LEU A C 1
ATOM 662 O O . LEU A 1 85 ? -7.532 7.917 7.783 1.00 93.38 85 LEU A O 1
ATOM 666 N N . PHE A 1 86 ? -7.257 6.963 5.774 1.00 94.38 86 PHE A N 1
ATOM 667 C CA . PHE A 1 86 ? -8.229 5.902 6.026 1.00 94.38 86 PHE A CA 1
ATOM 668 C C . PHE A 1 86 ? -7.770 4.963 7.142 1.00 94.38 86 PHE A C 1
ATOM 670 O O . PHE A 1 86 ? -8.580 4.631 8.005 1.00 94.38 86 PHE A O 1
ATOM 677 N N . ASN A 1 87 ? -6.487 4.605 7.208 1.00 90.50 87 ASN A N 1
ATOM 678 C CA . ASN A 1 87 ? -5.918 3.830 8.313 1.00 90.50 87 ASN A CA 1
ATOM 679 C C . ASN A 1 87 ? -6.132 4.528 9.656 1.00 90.50 87 ASN A C 1
ATOM 681 O O . ASN A 1 87 ? -6.582 3.900 10.611 1.00 90.50 87 ASN A O 1
ATOM 685 N N . ALA A 1 88 ? -5.887 5.837 9.724 1.00 88.06 88 ALA A N 1
ATOM 686 C CA . ALA A 1 88 ? -6.148 6.614 10.929 1.00 88.06 88 ALA A CA 1
ATOM 687 C C . ALA A 1 88 ? -7.645 6.680 11.289 1.00 88.06 88 ALA A C 1
ATOM 689 O O . ALA A 1 88 ? -7.992 6.685 12.472 1.00 88.06 88 ALA A O 1
ATOM 690 N N . SER A 1 89 ? -8.535 6.688 10.290 1.00 92.12 89 SER A N 1
ATOM 691 C CA . SER A 1 89 ? -9.987 6.710 10.511 1.00 92.12 89 SER A CA 1
ATOM 692 C C . SER A 1 89 ? -10.506 5.444 11.211 1.00 92.12 89 SER A C 1
ATOM 694 O O . SER A 1 89 ? -11.464 5.525 11.980 1.00 92.12 89 SER A O 1
ATOM 696 N N . TYR A 1 90 ? -9.848 4.288 11.042 1.00 90.44 90 TYR A N 1
ATOM 697 C CA . TYR A 1 90 ? -10.256 3.053 11.725 1.00 90.44 90 TYR A CA 1
ATOM 698 C C . TYR A 1 90 ? -10.219 3.171 13.242 1.00 90.44 90 TYR A C 1
ATOM 700 O O . TYR A 1 90 ? -11.116 2.652 13.901 1.00 90.44 90 TYR A O 1
ATOM 708 N N . SER A 1 91 ? -9.250 3.895 13.803 1.00 85.25 91 SER A N 1
ATOM 709 C CA . SER A 1 91 ? -9.189 4.121 15.249 1.00 85.25 91 SER A CA 1
ATOM 710 C C . SER A 1 91 ? -10.454 4.810 15.770 1.00 85.25 91 SER A C 1
ATOM 712 O O . SER A 1 91 ? -10.995 4.393 16.791 1.00 85.25 91 SER A O 1
ATOM 714 N N . ALA A 1 92 ? -10.967 5.811 15.045 1.00 88.31 92 ALA A N 1
ATOM 715 C CA . ALA A 1 92 ? -12.202 6.509 15.405 1.00 88.31 92 ALA A CA 1
ATOM 716 C C . ALA A 1 92 ? -13.448 5.627 15.196 1.00 88.31 92 ALA A C 1
ATOM 718 O O . ALA A 1 92 ? -14.315 5.573 16.063 1.00 88.31 92 ALA A O 1
ATOM 719 N N . MET A 1 93 ? -13.514 4.875 14.089 1.00 91.06 93 MET A N 1
ATOM 720 C CA . MET A 1 93 ? -14.626 3.946 13.830 1.00 91.06 93 MET A CA 1
ATOM 721 C C . MET A 1 93 ? -14.722 2.839 14.889 1.00 91.06 93 MET A C 1
ATOM 723 O O . MET A 1 93 ? -15.819 2.475 15.313 1.00 91.06 93 MET A O 1
ATOM 727 N N . LEU A 1 94 ? -13.579 2.306 15.324 1.00 86.38 94 LEU A N 1
ATOM 728 C CA . LEU A 1 94 ? -13.522 1.287 16.367 1.00 86.38 94 LEU A CA 1
ATOM 729 C C . LEU A 1 94 ? -13.890 1.869 17.732 1.00 86.38 94 LEU A C 1
ATOM 731 O O . LEU A 1 94 ? -14.614 1.228 18.488 1.00 86.38 94 LEU A O 1
ATOM 735 N N . GLU A 1 95 ? -13.458 3.093 18.041 1.00 85.12 95 GLU A N 1
ATOM 736 C CA . GLU A 1 95 ? -13.870 3.785 19.263 1.00 85.12 95 GLU A CA 1
ATOM 737 C C . GLU A 1 95 ? -15.396 3.968 19.336 1.00 85.12 95 GLU A C 1
ATOM 739 O O . GLU A 1 95 ? -15.995 3.667 20.372 1.00 85.12 95 GLU A O 1
ATOM 744 N N . ASP A 1 96 ? -16.031 4.396 18.239 1.00 88.38 96 ASP A N 1
ATOM 745 C CA . ASP A 1 96 ? -17.492 4.499 18.144 1.00 88.38 96 ASP A CA 1
ATOM 746 C C . ASP A 1 96 ? -18.165 3.141 18.381 1.00 88.38 96 ASP A C 1
ATOM 748 O O . ASP A 1 96 ? -19.093 3.044 19.192 1.00 88.38 96 ASP A O 1
ATOM 752 N N . PHE A 1 97 ? -17.646 2.078 17.757 1.00 87.12 97 PHE A N 1
ATOM 753 C CA . PHE A 1 97 ? -18.156 0.720 17.939 1.00 87.12 97 PHE A CA 1
ATOM 754 C C . PHE A 1 97 ? -18.104 0.272 19.408 1.00 87.12 97 PH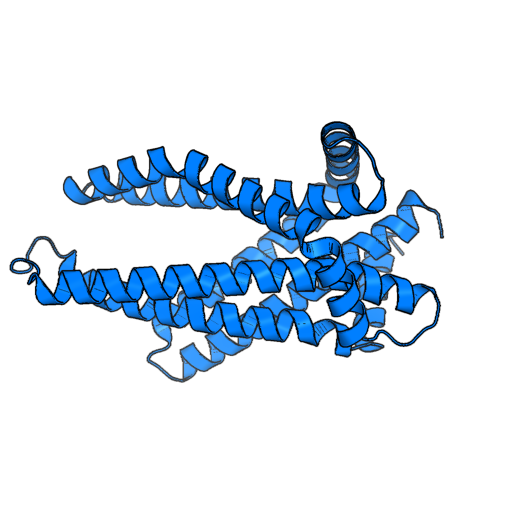E A C 1
ATOM 756 O O . PHE A 1 97 ? -19.109 -0.186 19.959 1.00 87.12 97 PHE A O 1
ATOM 763 N N . PHE A 1 98 ? -16.962 0.447 20.081 1.00 83.56 98 PHE A N 1
ATOM 764 C CA . PHE A 1 98 ? -16.810 0.078 21.494 1.00 83.56 98 PHE A CA 1
ATOM 765 C C . PHE A 1 98 ? -17.676 0.932 22.431 1.00 83.56 98 PHE A C 1
ATOM 767 O O . PHE A 1 98 ? -18.077 0.466 23.498 1.00 83.56 98 PHE A O 1
ATOM 774 N N . LYS A 1 99 ? -18.029 2.155 22.022 1.00 87.31 99 LYS A N 1
ATOM 775 C CA . LYS A 1 99 ? -18.995 3.027 22.711 1.00 87.31 99 LYS A CA 1
ATOM 776 C C . LYS A 1 99 ? -20.458 2.710 22.372 1.00 87.31 99 LYS A C 1
ATOM 778 O O . LYS A 1 99 ? -21.340 3.473 22.764 1.00 87.31 99 LYS A O 1
ATOM 783 N N . LYS A 1 100 ? -20.731 1.598 21.677 1.00 87.94 100 LYS A N 1
ATOM 784 C CA . LYS A 1 100 ? -22.066 1.178 21.213 1.00 87.94 100 LYS A CA 1
ATOM 785 C C . LYS A 1 100 ? -22.739 2.205 20.285 1.00 87.94 100 LYS A C 1
ATOM 787 O O . LYS A 1 100 ? -23.964 2.273 20.230 1.00 87.94 100 LYS A O 1
ATOM 792 N N . ARG A 1 101 ? -21.952 3.002 19.556 1.00 89.94 101 ARG A N 1
ATOM 793 C CA . ARG A 1 101 ? -22.422 3.919 18.507 1.00 89.94 101 ARG A CA 1
ATOM 794 C C . ARG A 1 101 ? -22.199 3.277 17.138 1.00 89.94 101 ARG A C 1
ATOM 796 O O . ARG A 1 101 ? -21.266 2.499 16.961 1.00 89.94 101 ARG A O 1
ATOM 803 N N . SER A 1 102 ? -23.047 3.598 16.164 1.00 90.12 102 SER A N 1
ATOM 804 C CA . SER A 1 102 ? -22.858 3.131 14.786 1.00 90.12 102 SER A CA 1
ATOM 805 C C . SER A 1 102 ? -21.619 3.800 14.168 1.00 90.12 102 SER A C 1
ATOM 807 O O . SER A 1 102 ? -21.587 5.036 14.136 1.00 90.12 102 SER A O 1
ATOM 809 N N . PRO A 1 103 ? -20.639 3.049 13.637 1.00 91.19 103 PRO A N 1
ATOM 810 C CA . PRO A 1 103 ? -19.454 3.635 13.018 1.00 91.19 103 PRO A CA 1
ATOM 811 C C . PRO A 1 103 ? -19.819 4.517 11.816 1.00 91.19 103 PRO A C 1
ATOM 813 O O . PRO A 1 103 ? -20.496 4.074 10.884 1.00 91.19 103 PRO A O 1
ATOM 816 N N . SER A 1 104 ? -19.355 5.768 11.817 1.00 94.38 104 SER A N 1
ATOM 817 C CA . SER A 1 104 ? -19.539 6.702 10.699 1.00 94.38 104 SER A CA 1
ATOM 818 C C . SER A 1 104 ? -18.213 6.949 9.986 1.00 94.38 104 SER A C 1
ATOM 820 O O . SER A 1 104 ? -17.333 7.622 10.520 1.00 94.38 104 SER A O 1
ATOM 822 N N . ILE A 1 105 ? -18.083 6.446 8.752 1.00 93.88 105 ILE A N 1
ATOM 823 C CA . ILE A 1 105 ? -16.866 6.597 7.930 1.00 93.88 105 ILE A CA 1
ATOM 824 C C . ILE A 1 105 ? -16.549 8.076 7.694 1.00 93.88 105 ILE A C 1
ATOM 826 O O . ILE A 1 105 ? -15.402 8.490 7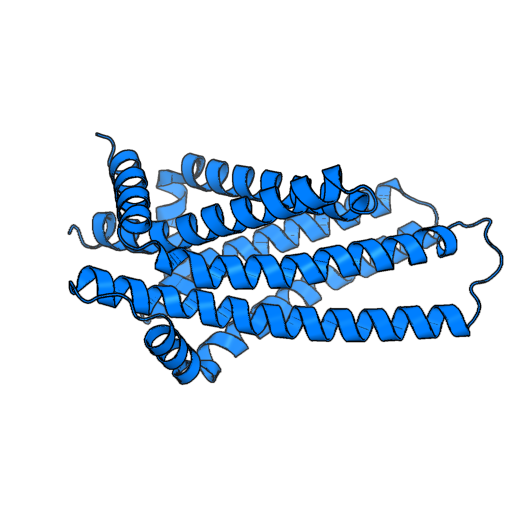.823 1.00 93.88 105 ILE A O 1
ATOM 830 N N . LEU A 1 106 ? -17.564 8.889 7.382 1.00 95.06 106 LEU A N 1
ATOM 831 C CA . LEU A 1 106 ? -17.380 10.314 7.100 1.00 95.06 106 LEU A CA 1
ATOM 832 C C . LEU A 1 106 ? -16.870 11.071 8.327 1.00 95.06 106 LEU A C 1
ATOM 834 O O . LEU A 1 106 ? -15.945 11.873 8.211 1.00 95.06 106 LEU A O 1
ATOM 838 N N . ASN A 1 107 ? -17.445 10.808 9.503 1.00 94.75 107 ASN A N 1
ATOM 839 C CA . ASN A 1 107 ? -17.009 11.463 10.735 1.00 94.75 107 ASN A CA 1
ATOM 840 C C . ASN A 1 107 ? -15.603 11.001 11.119 1.00 94.75 107 ASN A C 1
ATOM 842 O O . ASN A 1 107 ? -14.750 11.835 11.404 1.00 94.75 107 ASN A O 1
ATOM 846 N N . ALA A 1 108 ? -15.334 9.698 11.029 1.00 94.12 108 ALA A N 1
ATOM 847 C CA . ALA A 1 108 ? -14.018 9.138 11.293 1.00 94.12 108 ALA A CA 1
ATOM 848 C C . ALA A 1 108 ? -12.940 9.693 10.347 1.00 94.12 108 ALA A C 1
ATOM 850 O O . ALA A 1 108 ? -11.836 10.016 10.788 1.00 94.12 108 ALA A O 1
ATOM 851 N N . PHE A 1 109 ? -13.258 9.863 9.061 1.00 94.94 109 PHE A N 1
ATOM 852 C CA . PHE A 1 109 ? -12.351 10.469 8.089 1.00 94.94 109 PHE A CA 1
ATOM 853 C C . PHE A 1 109 ? -12.114 11.954 8.381 1.00 94.94 109 PHE A C 1
ATOM 855 O O . PHE A 1 109 ? -10.971 12.399 8.355 1.00 94.94 109 PHE A O 1
ATOM 862 N N . LYS A 1 110 ? -13.152 12.719 8.754 1.00 96.38 110 LYS A N 1
ATOM 863 C CA . LYS A 1 110 ? -12.992 14.112 9.216 1.00 96.38 110 LYS A CA 1
ATOM 864 C C . LYS A 1 110 ? -12.096 14.202 10.456 1.00 96.38 110 LYS A C 1
ATOM 866 O O . LYS A 1 110 ? -11.255 15.094 10.532 1.00 96.38 110 LYS A O 1
ATOM 871 N N . THR A 1 111 ? -12.228 13.270 11.401 1.00 91.56 111 THR A N 1
ATOM 872 C CA . THR A 1 111 ? -11.353 13.178 12.582 1.00 91.56 111 THR A CA 1
ATOM 873 C C . THR A 1 111 ? -9.910 12.827 12.215 1.00 91.56 111 THR A C 1
ATOM 875 O O . THR A 1 111 ? -8.982 13.332 12.842 1.00 91.56 111 THR A O 1
ATOM 878 N N . ALA A 1 112 ? -9.689 11.980 11.208 1.00 91.81 112 ALA A N 1
ATOM 879 C CA . ALA A 1 112 ? -8.347 11.723 10.687 1.00 91.81 112 ALA A CA 1
ATOM 880 C C . ALA A 1 112 ? -7.769 12.968 9.990 1.00 91.81 112 ALA A C 1
ATOM 882 O O . ALA A 1 112 ? -6.618 13.330 10.225 1.00 91.81 112 ALA A O 1
ATOM 883 N N . LEU A 1 113 ? -8.584 13.667 9.195 1.00 94.62 113 LEU A N 1
ATOM 884 C CA . LEU A 1 113 ? -8.190 14.872 8.467 1.00 94.62 113 LEU A CA 1
ATOM 885 C C . LEU A 1 113 ? -7.834 16.034 9.404 1.00 94.62 113 LEU A C 1
ATOM 887 O O . LEU A 1 113 ? -6.882 16.760 9.140 1.00 94.62 113 LEU A O 1
ATOM 891 N N . SER A 1 114 ? -8.512 16.187 10.545 1.00 93.94 114 SER A N 1
ATOM 892 C CA . SER A 1 114 ? -8.124 17.202 11.538 1.00 93.94 114 SER A CA 1
ATOM 893 C C . SER A 1 114 ? -6.743 16.947 12.157 1.00 93.94 114 SER A C 1
ATOM 895 O O . SER A 1 114 ? -6.132 17.859 12.707 1.00 93.94 114 SER A O 1
ATOM 897 N N . LYS A 1 115 ? -6.216 15.723 12.024 1.00 88.88 115 LYS A N 1
ATOM 898 C CA . LYS A 1 115 ? -4.860 15.325 12.427 1.00 88.88 115 LYS A CA 1
ATOM 899 C C . LYS A 1 115 ? -3.897 15.195 11.238 1.00 88.88 115 LYS A C 1
ATOM 901 O O . LYS A 1 115 ? -2.822 14.613 11.391 1.00 88.88 115 LYS A O 1
ATOM 906 N N . PHE A 1 116 ? -4.246 15.745 10.071 1.00 90.31 116 PHE A N 1
ATOM 907 C CA . PHE A 1 116 ? -3.470 15.639 8.828 1.00 90.31 116 PHE A CA 1
ATOM 908 C C . PHE A 1 116 ? -1.985 15.976 9.018 1.00 90.31 116 PHE A C 1
ATOM 910 O O . PHE A 1 116 ? -1.128 15.175 8.656 1.00 90.31 116 PHE A O 1
ATOM 917 N N . PHE A 1 117 ? -1.678 17.103 9.669 1.00 87.50 117 PHE A N 1
ATOM 918 C CA . PHE A 1 117 ? -0.303 17.573 9.896 1.00 87.50 117 PHE A CA 1
ATOM 919 C C . PHE A 1 117 ? 0.513 16.731 10.885 1.00 87.50 117 PHE A C 1
ATOM 921 O O . PHE A 1 117 ? 1.713 16.935 11.015 1.00 87.50 117 PHE A O 1
ATOM 928 N N . VAL A 1 118 ? -0.105 15.779 11.579 1.00 81.50 118 VAL A N 1
ATOM 929 C CA . VAL A 1 118 ? 0.613 14.807 12.418 1.00 81.50 118 VAL A CA 1
ATOM 930 C C . VAL A 1 118 ? 0.817 13.509 11.642 1.00 81.50 118 VAL A C 1
ATOM 932 O O . VAL A 1 118 ? 1.894 12.921 11.643 1.00 81.50 118 VAL A O 1
ATOM 935 N N . ILE A 1 119 ? -0.236 13.073 10.957 1.00 85.19 119 ILE A N 1
ATOM 936 C CA . ILE A 1 119 ? -0.325 11.768 10.311 1.00 85.19 119 ILE A CA 1
ATOM 937 C C . ILE A 1 119 ? 0.471 11.725 8.999 1.00 85.19 119 ILE A C 1
ATOM 939 O O . ILE A 1 119 ? 1.282 10.824 8.786 1.00 85.19 119 ILE A O 1
ATOM 943 N N . VAL A 1 120 ? 0.250 12.700 8.115 1.00 88.00 120 VAL A N 1
ATOM 944 C CA . VAL A 1 120 ? 0.829 12.701 6.767 1.00 88.00 120 VAL A CA 1
ATOM 945 C C . VAL A 1 120 ? 2.335 12.963 6.793 1.00 88.00 120 VAL A C 1
ATOM 947 O O . VAL A 1 120 ? 3.051 12.212 6.134 1.00 88.00 120 VAL A O 1
ATOM 950 N N . PRO A 1 121 ? 2.873 13.910 7.588 1.00 86.69 121 PRO A N 1
ATOM 951 C CA . PRO A 1 121 ? 4.321 14.068 7.701 1.00 86.69 121 PRO A CA 1
ATOM 952 C C . PRO A 1 121 ? 5.034 12.820 8.227 1.00 86.69 121 PRO A C 1
ATOM 954 O O . PRO A 1 121 ? 6.122 12.511 7.752 1.00 86.69 121 PRO A O 1
ATOM 957 N N . ALA A 1 122 ? 4.420 12.054 9.139 1.00 81.69 122 ALA A N 1
ATOM 958 C CA . ALA A 1 122 ? 4.985 10.782 9.592 1.00 81.69 122 ALA A CA 1
ATOM 959 C C . ALA A 1 122 ? 5.065 9.750 8.453 1.00 81.69 122 ALA A C 1
ATOM 961 O O . ALA A 1 122 ? 6.079 9.066 8.308 1.00 81.69 122 ALA A O 1
ATOM 962 N N . ALA A 1 123 ? 4.030 9.669 7.611 1.00 86.69 123 ALA A N 1
ATOM 963 C CA . ALA A 1 123 ? 4.046 8.818 6.425 1.00 86.69 123 ALA A CA 1
ATOM 964 C C . ALA A 1 123 ? 5.079 9.285 5.387 1.00 86.69 123 ALA A C 1
ATOM 966 O O . ALA A 1 123 ? 5.844 8.465 4.882 1.00 86.69 123 ALA A O 1
ATOM 967 N N . ILE A 1 124 ? 5.174 10.592 5.121 1.00 89.75 124 ILE A N 1
ATOM 968 C CA . ILE A 1 124 ? 6.189 11.162 4.220 1.00 89.75 124 ILE A CA 1
ATOM 969 C C . ILE A 1 124 ? 7.595 10.870 4.746 1.00 89.75 124 ILE A C 1
ATOM 971 O O . ILE A 1 124 ? 8.447 10.435 3.980 1.00 89.75 124 ILE A O 1
ATOM 975 N N . LEU A 1 125 ? 7.842 11.037 6.047 1.00 85.94 125 LEU A N 1
ATOM 976 C CA . LEU A 1 125 ? 9.127 10.698 6.653 1.00 85.94 125 LEU A CA 1
ATOM 977 C C . LEU A 1 125 ? 9.456 9.211 6.467 1.00 85.94 125 LEU A C 1
ATOM 979 O O . LEU A 1 125 ? 10.585 8.880 6.121 1.00 85.94 125 LEU A O 1
ATOM 983 N N . SER A 1 126 ? 8.476 8.317 6.636 1.00 85.00 126 SER A N 1
ATOM 984 C CA . SER A 1 126 ? 8.679 6.882 6.392 1.00 85.00 126 SER A CA 1
ATOM 985 C C . SER A 1 126 ? 9.021 6.578 4.930 1.00 85.00 126 SER A C 1
ATOM 987 O O . SER A 1 126 ? 9.918 5.776 4.665 1.00 85.00 126 SER A O 1
ATOM 989 N N . LEU A 1 127 ? 8.379 7.277 3.987 1.00 88.12 127 LEU A N 1
ATOM 990 C CA . LEU A 1 127 ? 8.674 7.176 2.562 1.00 88.12 127 LEU A CA 1
ATOM 991 C C . LEU A 1 127 ? 10.084 7.694 2.257 1.00 88.12 127 LEU A C 1
ATOM 993 O O . LEU A 1 127 ? 10.819 7.041 1.527 1.00 88.12 127 LEU A O 1
ATOM 997 N N . LEU A 1 128 ? 10.488 8.824 2.841 1.00 90.44 128 LEU A N 1
ATOM 998 C CA . LEU A 1 128 ? 11.836 9.375 2.679 1.00 90.44 128 LEU A CA 1
ATOM 999 C C . LEU A 1 128 ? 12.902 8.420 3.218 1.00 90.44 128 LEU A C 1
ATOM 1001 O O . LEU A 1 128 ? 13.900 8.185 2.544 1.00 90.44 128 LEU A O 1
ATOM 1005 N N . VAL A 1 129 ? 12.679 7.822 4.392 1.00 89.12 129 VAL A N 1
ATOM 1006 C CA . VAL A 1 129 ? 13.573 6.794 4.944 1.00 89.12 129 VAL A CA 1
ATOM 1007 C C . VAL A 1 129 ? 13.669 5.603 3.992 1.00 89.12 129 VAL A C 1
ATOM 1009 O O . VAL A 1 129 ? 14.774 5.157 3.694 1.00 89.12 129 VAL A O 1
ATOM 1012 N N . PHE A 1 130 ? 12.542 5.115 3.466 1.00 89.56 130 PHE A N 1
ATOM 1013 C CA . PHE A 1 130 ? 12.548 4.037 2.477 1.00 89.56 130 PHE A CA 1
ATOM 1014 C C . PHE A 1 130 ? 13.340 4.415 1.217 1.00 89.56 130 PHE A C 1
ATOM 1016 O O . PHE A 1 130 ? 14.204 3.649 0.793 1.00 89.56 130 PHE A O 1
ATOM 1023 N N . LEU A 1 131 ? 13.099 5.603 0.655 1.00 90.94 131 LEU A N 1
ATOM 1024 C CA . LEU A 1 131 ? 13.799 6.090 -0.533 1.00 90.94 131 LEU A CA 1
ATOM 1025 C C . LEU A 1 131 ? 15.310 6.153 -0.298 1.00 90.94 131 LEU A C 1
ATOM 1027 O O . LEU A 1 131 ? 16.061 5.575 -1.080 1.00 90.94 131 LEU A O 1
ATOM 1031 N N . LEU A 1 132 ? 15.748 6.759 0.809 1.00 93.12 132 LEU A N 1
ATOM 1032 C CA . LEU A 1 132 ? 17.164 6.864 1.171 1.00 93.12 132 LEU A CA 1
ATOM 1033 C C . LEU A 1 132 ? 17.828 5.491 1.332 1.00 93.12 132 LEU A C 1
ATOM 1035 O O . LEU A 1 132 ? 18.931 5.286 0.833 1.00 93.12 132 LEU A O 1
ATOM 1039 N N . LEU A 1 133 ? 17.152 4.539 1.983 1.00 92.69 133 LEU A N 1
ATOM 1040 C CA . LEU A 1 133 ? 17.665 3.177 2.156 1.00 92.69 133 LEU A CA 1
ATOM 1041 C C . LEU A 1 133 ? 17.696 2.387 0.842 1.00 92.69 133 LEU A C 1
ATOM 1043 O O . LEU A 1 133 ? 18.565 1.538 0.663 1.00 92.69 133 LEU A O 1
ATOM 1047 N N . SER A 1 134 ? 16.760 2.648 -0.072 1.00 93.19 134 SER A N 1
ATOM 1048 C CA . SER A 1 134 ? 16.669 1.947 -1.357 1.00 93.19 134 SER A CA 1
ATOM 1049 C C . SER A 1 134 ? 17.638 2.482 -2.416 1.00 93.19 134 SER A C 1
ATOM 1051 O O . SER A 1 134 ? 18.034 1.731 -3.304 1.00 93.19 134 SER A O 1
ATOM 1053 N N . LEU A 1 135 ? 18.057 3.749 -2.318 1.00 93.31 135 LEU A N 1
ATOM 1054 C CA . LEU A 1 135 ? 18.820 4.446 -3.358 1.00 93.31 135 LEU A CA 1
ATOM 1055 C C . LEU A 1 135 ? 20.130 3.737 -3.759 1.00 93.31 135 LEU A C 1
ATOM 1057 O O . LEU A 1 135 ? 20.337 3.562 -4.962 1.00 93.31 135 LEU A O 1
ATOM 1061 N N . PRO A 1 136 ? 20.978 3.245 -2.829 1.00 95.56 136 PRO A N 1
ATOM 1062 C CA . PRO A 1 136 ? 22.187 2.506 -3.202 1.00 95.56 136 PRO A CA 1
ATOM 1063 C C . PRO A 1 136 ? 21.878 1.236 -4.001 1.00 95.56 136 PRO A C 1
ATOM 1065 O O . PRO A 1 136 ? 22.590 0.898 -4.942 1.00 95.56 136 PRO A O 1
ATOM 1068 N N . PHE A 1 137 ? 20.788 0.546 -3.661 1.00 94.94 137 PHE A N 1
ATOM 1069 C CA . PHE A 1 137 ? 20.390 -0.689 -4.333 1.00 94.94 137 PHE A CA 1
ATOM 1070 C C . PHE A 1 137 ? 19.740 -0.431 -5.685 1.00 94.94 137 PHE A C 1
ATOM 1072 O O . PHE A 1 137 ? 19.949 -1.214 -6.601 1.00 94.94 137 PHE A O 1
ATOM 1079 N N . VAL A 1 138 ? 19.000 0.670 -5.838 1.00 90.50 138 VAL A N 1
ATOM 1080 C CA . VAL A 1 138 ? 18.484 1.105 -7.144 1.00 90.50 138 VAL A CA 1
ATOM 1081 C C . VAL A 1 138 ? 19.645 1.443 -8.078 1.00 90.50 138 VAL A C 1
ATOM 1083 O O . VAL A 1 138 ? 19.655 1.007 -9.228 1.00 90.50 138 VAL A O 1
ATOM 1086 N N . PHE A 1 139 ? 20.659 2.152 -7.578 1.00 92.94 139 PHE A N 1
ATOM 1087 C CA . PHE A 1 139 ? 21.878 2.430 -8.335 1.00 92.94 139 PHE A CA 1
ATOM 1088 C C . PHE A 1 139 ? 22.605 1.139 -8.746 1.00 92.94 139 PHE A C 1
ATOM 1090 O O . PHE A 1 139 ? 22.883 0.948 -9.928 1.00 92.94 139 PHE A O 1
ATOM 1097 N N . LEU A 1 140 ? 22.829 0.211 -7.808 1.00 95.25 140 LEU A N 1
ATOM 1098 C CA . LEU A 1 140 ? 23.434 -1.095 -8.102 1.00 95.25 140 LEU A CA 1
ATOM 1099 C C . LEU A 1 140 ? 22.607 -1.930 -9.088 1.00 95.25 140 LEU A C 1
ATOM 1101 O O . LEU A 1 140 ? 23.180 -2.546 -9.980 1.00 95.25 140 LEU A O 1
ATOM 1105 N N . ALA A 1 141 ? 21.277 -1.934 -8.967 1.00 91.06 141 ALA A N 1
ATOM 1106 C CA . ALA A 1 141 ? 20.389 -2.614 -9.908 1.00 91.06 141 ALA A CA 1
ATOM 1107 C C . ALA A 1 141 ? 20.529 -2.029 -11.321 1.00 91.06 141 ALA A C 1
ATOM 1109 O O . ALA A 1 141 ? 20.538 -2.765 -12.304 1.00 91.06 141 ALA A O 1
ATOM 1110 N N . SER A 1 142 ? 20.685 -0.707 -11.415 1.00 87.94 142 SER A N 1
ATOM 1111 C CA . SER A 1 142 ? 20.843 -0.002 -12.689 1.00 87.94 142 SER A CA 1
ATOM 1112 C C . SER A 1 142 ? 22.178 -0.353 -13.351 1.00 87.94 142 SER A C 1
ATOM 1114 O O . SER A 1 142 ? 22.203 -0.676 -14.534 1.00 87.94 142 SER A O 1
ATOM 1116 N N . LEU A 1 143 ? 23.274 -0.374 -12.582 1.00 92.31 143 LEU A N 1
ATOM 1117 C CA . LEU A 1 143 ? 24.582 -0.834 -13.064 1.00 92.31 143 LEU A CA 1
ATOM 1118 C C . LEU A 1 143 ? 24.551 -2.302 -13.503 1.00 92.31 143 LEU A C 1
ATOM 1120 O O . LEU A 1 143 ? 25.006 -2.626 -14.595 1.00 92.31 143 LEU A O 1
ATOM 1124 N N . ALA A 1 144 ? 23.949 -3.177 -12.694 1.00 92.75 144 ALA A N 1
ATOM 1125 C CA . ALA A 1 144 ? 23.818 -4.594 -13.018 1.00 92.75 144 ALA A CA 1
ATOM 1126 C C . ALA A 1 144 ? 23.069 -4.818 -14.339 1.00 92.75 144 ALA A C 1
ATOM 1128 O O . ALA A 1 144 ? 23.438 -5.694 -15.117 1.00 92.75 144 ALA A O 1
ATOM 1129 N N . LEU A 1 145 ? 22.036 -4.014 -14.605 1.00 86.00 145 LEU A N 1
ATOM 1130 C CA . LEU A 1 145 ? 21.283 -4.076 -15.853 1.00 86.00 145 LEU A CA 1
ATOM 1131 C C . LEU A 1 145 ? 22.127 -3.621 -17.055 1.00 86.00 145 LEU A C 1
ATOM 1133 O O . LEU A 1 145 ? 22.098 -4.284 -18.088 1.00 86.00 145 LEU A O 1
ATOM 1137 N N . LEU A 1 146 ? 22.924 -2.556 -16.910 1.00 86.94 146 LEU A N 1
ATOM 1138 C CA . LEU A 1 146 ? 23.850 -2.089 -17.955 1.00 86.94 146 LEU A CA 1
ATOM 1139 C C . LEU A 1 146 ? 24.938 -3.122 -18.288 1.00 86.94 146 LEU A C 1
ATOM 1141 O O . LEU A 1 146 ? 25.350 -3.241 -19.439 1.00 86.94 146 LEU A O 1
ATOM 1145 N N . GLU A 1 147 ? 25.373 -3.897 -17.298 1.00 91.12 147 GLU A N 1
ATOM 1146 C CA . GLU A 1 147 ? 26.361 -4.969 -17.461 1.00 91.12 147 GLU A CA 1
ATOM 1147 C C . GLU A 1 147 ? 25.746 -6.308 -17.912 1.00 91.12 147 GLU A C 1
ATOM 1149 O O . GLU A 1 147 ? 26.459 -7.302 -18.033 1.00 91.12 147 GLU A O 1
ATOM 1154 N N . ASN A 1 148 ? 24.429 -6.369 -18.153 1.00 87.25 148 ASN A N 1
ATOM 1155 C CA . ASN A 1 148 ? 23.679 -7.612 -18.396 1.00 87.25 148 ASN A CA 1
ATOM 1156 C C . ASN A 1 148 ? 23.838 -8.666 -17.273 1.00 87.25 148 ASN A C 1
ATOM 1158 O O . ASN A 1 148 ? 23.647 -9.866 -17.484 1.00 87.25 148 ASN A O 1
ATOM 1162 N N . ASN A 1 149 ? 24.166 -8.238 -16.052 1.00 92.06 149 ASN A N 1
ATOM 1163 C CA . ASN A 1 149 ? 24.302 -9.094 -14.879 1.00 92.06 149 ASN A CA 1
ATOM 1164 C C . ASN A 1 149 ? 22.945 -9.276 -14.181 1.00 92.06 149 ASN A C 1
ATOM 1166 O O . ASN A 1 149 ? 22.662 -8.708 -13.121 1.00 92.06 149 ASN A O 1
ATOM 1170 N N . PHE A 1 150 ? 22.089 -10.105 -14.780 1.00 88.62 150 PHE A N 1
ATOM 1171 C CA . PHE A 1 150 ? 20.732 -10.339 -14.279 1.00 88.62 150 PHE A CA 1
ATOM 1172 C C . PHE A 1 150 ? 20.697 -10.929 -12.862 1.00 88.62 150 PHE A C 1
ATOM 1174 O O . PHE A 1 150 ? 19.788 -10.616 -12.096 1.00 88.62 150 PHE A O 1
ATOM 1181 N N . ASN A 1 151 ? 21.699 -11.722 -12.471 1.00 93.88 151 ASN A N 1
ATOM 1182 C CA . ASN A 1 151 ? 21.783 -12.273 -11.115 1.00 93.88 151 ASN A CA 1
ATOM 1183 C C . ASN A 1 151 ? 21.904 -11.160 -10.065 1.00 93.88 151 ASN A C 1
ATOM 1185 O O . ASN A 1 151 ? 21.174 -11.162 -9.072 1.00 93.88 151 ASN A O 1
ATOM 1189 N N . LEU A 1 152 ? 22.785 -10.182 -10.300 1.00 93.88 152 LEU A N 1
ATOM 1190 C CA . LEU A 1 152 ? 22.948 -9.033 -9.412 1.00 93.88 152 LEU A CA 1
ATOM 1191 C C . LEU A 1 152 ? 21.718 -8.112 -9.438 1.00 93.88 152 LEU A C 1
ATOM 1193 O O . LEU A 1 152 ? 21.302 -7.621 -8.387 1.00 93.88 152 LEU A O 1
ATOM 1197 N N . PHE A 1 153 ? 21.090 -7.927 -10.603 1.00 90.81 153 PHE A N 1
ATOM 1198 C CA . PHE A 1 153 ? 19.829 -7.187 -10.724 1.00 90.81 153 PHE A CA 1
ATOM 1199 C C . PHE A 1 153 ? 18.713 -7.813 -9.868 1.00 90.81 153 PHE A C 1
ATOM 1201 O O . PHE A 1 153 ? 18.076 -7.126 -9.070 1.00 90.81 153 PHE A O 1
ATOM 1208 N N . PHE A 1 154 ? 18.497 -9.129 -9.964 1.00 88.94 154 PHE A N 1
ATOM 1209 C CA . PHE A 1 154 ? 17.465 -9.799 -9.167 1.00 88.94 154 PHE A CA 1
ATOM 1210 C C . PHE A 1 154 ? 17.800 -9.821 -7.673 1.00 88.94 154 PHE A C 1
ATOM 1212 O O . PHE A 1 154 ? 16.905 -9.625 -6.849 1.00 88.94 154 PHE A O 1
ATOM 1219 N N . LEU A 1 155 ? 19.074 -10.002 -7.307 1.00 94.25 155 LEU A N 1
ATOM 1220 C CA . LEU A 1 155 ? 19.513 -9.939 -5.912 1.00 94.25 155 LEU A CA 1
ATOM 1221 C C . LEU A 1 155 ? 19.242 -8.557 -5.298 1.00 94.25 155 LEU A C 1
ATOM 1223 O O . LEU A 1 155 ? 18.678 -8.462 -4.209 1.00 94.25 155 LEU A O 1
ATOM 1227 N N . THR A 1 156 ? 19.606 -7.482 -5.999 1.00 94.25 156 THR A N 1
ATOM 1228 C CA . THR A 1 156 ? 19.376 -6.103 -5.537 1.00 94.25 156 THR A CA 1
ATOM 1229 C C . THR A 1 156 ? 17.885 -5.775 -5.455 1.00 94.25 156 THR A C 1
ATOM 1231 O O . THR A 1 156 ? 17.445 -5.230 -4.442 1.00 94.25 156 THR A O 1
ATOM 1234 N N . ALA A 1 157 ? 17.081 -6.190 -6.439 1.00 87.06 157 ALA A N 1
ATOM 1235 C CA . ALA A 1 157 ? 15.624 -6.061 -6.392 1.00 87.06 157 ALA A CA 1
ATOM 1236 C C . ALA A 1 157 ? 15.014 -6.793 -5.181 1.00 87.06 157 ALA A C 1
ATOM 1238 O O . ALA A 1 157 ? 14.162 -6.239 -4.481 1.00 87.06 157 ALA A O 1
ATOM 1239 N N . PHE A 1 158 ? 15.486 -8.008 -4.879 1.00 90.06 158 PHE A N 1
ATOM 1240 C CA . PHE A 1 158 ? 15.053 -8.764 -3.703 1.00 90.06 158 PHE A CA 1
ATOM 1241 C C . PHE A 1 158 ? 15.418 -8.056 -2.390 1.00 90.06 158 PHE A C 1
ATOM 1243 O O . PHE A 1 158 ? 14.590 -7.982 -1.481 1.00 90.06 158 PHE A O 1
ATOM 1250 N N . ILE A 1 159 ? 16.619 -7.474 -2.294 1.00 93.00 159 ILE A N 1
ATOM 1251 C CA . ILE A 1 159 ? 17.031 -6.694 -1.118 1.00 93.00 159 ILE A CA 1
ATOM 1252 C C . ILE A 1 159 ? 16.138 -5.459 -0.936 1.00 93.00 159 ILE A C 1
ATOM 1254 O O . ILE A 1 159 ? 15.689 -5.199 0.180 1.00 93.00 159 ILE A O 1
ATOM 1258 N N . VAL A 1 160 ? 15.817 -4.727 -2.009 1.00 90.88 160 VAL A N 1
ATOM 1259 C CA . VAL A 1 160 ? 14.900 -3.572 -1.943 1.00 90.88 160 VAL A CA 1
ATOM 1260 C C . VAL A 1 160 ? 13.516 -3.993 -1.449 1.00 90.88 160 VAL A C 1
ATOM 1262 O O . VAL A 1 160 ? 12.940 -3.316 -0.595 1.00 90.88 160 VAL A O 1
ATOM 1265 N N . LEU A 1 161 ? 12.995 -5.126 -1.927 1.00 85.00 161 LEU A N 1
ATOM 1266 C CA . LEU A 1 161 ? 11.727 -5.685 -1.451 1.00 85.00 161 LEU A CA 1
ATOM 1267 C C . LEU A 1 161 ? 11.787 -6.060 0.037 1.00 85.00 161 LEU A C 1
ATOM 1269 O O . LEU A 1 161 ? 10.866 -5.735 0.789 1.00 85.00 161 LEU A O 1
ATOM 1273 N N . ALA A 1 162 ? 12.874 -6.690 0.486 1.00 86.25 162 ALA A N 1
ATOM 1274 C CA . ALA A 1 162 ? 13.071 -7.029 1.893 1.00 86.25 162 ALA A CA 1
ATOM 1275 C C . ALA A 1 162 ? 13.153 -5.771 2.778 1.00 86.25 162 ALA A C 1
ATOM 1277 O O . ALA A 1 162 ? 12.510 -5.712 3.827 1.00 86.25 162 ALA A O 1
ATOM 1278 N N . LEU A 1 163 ? 13.874 -4.735 2.340 1.00 87.88 163 LEU A N 1
ATOM 1279 C CA . LEU A 1 163 ? 13.933 -3.441 3.026 1.00 87.88 163 LEU A CA 1
ATOM 1280 C C . LEU A 1 163 ? 12.560 -2.766 3.083 1.00 87.88 163 LEU A C 1
ATOM 1282 O O . LEU A 1 163 ? 12.174 -2.265 4.139 1.00 87.88 163 LEU A O 1
ATOM 1286 N N . ASN A 1 164 ? 11.796 -2.794 1.988 1.00 82.81 164 ASN A N 1
ATOM 1287 C CA . ASN A 1 164 ? 10.433 -2.266 1.958 1.00 82.81 164 ASN A CA 1
ATOM 1288 C C . ASN A 1 164 ? 9.543 -2.962 2.997 1.00 82.81 164 ASN A C 1
ATOM 1290 O O . ASN A 1 164 ? 8.847 -2.294 3.766 1.00 82.81 164 ASN A O 1
ATOM 1294 N N . LEU A 1 165 ? 9.613 -4.295 3.068 1.00 81.00 165 LEU A N 1
ATOM 1295 C CA . LEU A 1 165 ? 8.870 -5.086 4.045 1.00 81.00 165 LEU A CA 1
ATOM 1296 C C . LEU A 1 165 ? 9.260 -4.700 5.478 1.00 81.00 165 LEU A C 1
ATOM 1298 O O . LEU A 1 165 ? 8.381 -4.471 6.307 1.00 81.00 165 LEU A O 1
ATOM 1302 N N . LEU A 1 166 ? 10.558 -4.571 5.767 1.00 82.44 166 LEU A N 1
ATOM 1303 C CA . LEU A 1 166 ? 11.051 -4.175 7.088 1.00 82.44 166 LEU A CA 1
ATOM 1304 C C . LEU A 1 166 ? 10.590 -2.766 7.487 1.00 82.44 166 LEU A C 1
ATOM 1306 O O . LEU A 1 166 ? 10.109 -2.584 8.607 1.00 82.44 166 LEU A O 1
ATOM 1310 N N . VAL A 1 167 ? 10.682 -1.785 6.582 1.00 83.06 167 VAL A N 1
ATOM 1311 C CA . VAL A 1 167 ? 10.225 -0.406 6.837 1.00 83.06 167 VAL A CA 1
ATOM 1312 C C . VAL A 1 167 ? 8.715 -0.372 7.054 1.00 83.06 167 VAL A C 1
ATOM 1314 O O . VAL A 1 167 ? 8.243 0.276 7.985 1.00 83.06 167 VAL A O 1
ATOM 1317 N N . THR A 1 168 ? 7.959 -1.121 6.251 1.00 76.94 168 THR A N 1
ATOM 1318 C CA . THR A 1 168 ? 6.501 -1.221 6.365 1.00 76.94 168 THR A CA 1
ATOM 1319 C C . THR A 1 168 ? 6.099 -1.854 7.695 1.00 76.94 168 THR A C 1
ATOM 1321 O O . THR A 1 168 ? 5.273 -1.290 8.409 1.00 76.94 168 THR A O 1
ATOM 1324 N N . ILE A 1 169 ? 6.712 -2.978 8.087 1.00 74.44 169 ILE A N 1
ATOM 1325 C CA . ILE A 1 169 ? 6.465 -3.620 9.387 1.00 74.44 169 ILE A CA 1
ATOM 1326 C C . ILE A 1 169 ? 6.795 -2.658 10.529 1.00 74.44 169 ILE A C 1
ATOM 1328 O O . ILE A 1 169 ? 5.993 -2.524 11.455 1.00 74.44 169 ILE A O 1
ATOM 1332 N N . ALA A 1 170 ? 7.942 -1.974 10.469 1.00 73.44 170 ALA A N 1
ATOM 1333 C CA . ALA A 1 170 ? 8.331 -1.002 11.484 1.00 73.44 170 ALA A CA 1
ATOM 1334 C C . ALA A 1 170 ? 7.295 0.126 11.583 1.00 73.44 170 ALA A C 1
ATOM 1336 O O . ALA A 1 170 ? 6.791 0.394 12.671 1.00 73.44 170 ALA A O 1
ATOM 1337 N N . PHE A 1 171 ? 6.908 0.724 10.454 1.00 73.44 171 PHE A N 1
ATOM 1338 C CA . PHE A 1 171 ? 5.925 1.802 10.409 1.00 73.44 171 PHE A CA 1
ATOM 1339 C C . PHE A 1 171 ? 4.556 1.359 10.943 1.00 73.44 171 PHE A C 1
ATOM 1341 O O . PHE A 1 171 ? 4.041 1.970 11.876 1.00 73.44 171 PHE A O 1
ATOM 1348 N N . TYR A 1 172 ? 3.989 0.264 10.429 1.00 67.88 172 TYR A N 1
ATOM 1349 C CA . TYR A 1 172 ? 2.664 -0.222 10.832 1.00 67.88 172 TYR A CA 1
ATOM 1350 C C . TYR A 1 172 ? 2.615 -0.773 12.261 1.00 67.88 172 TYR A C 1
ATOM 1352 O O . TYR A 1 172 ? 1.557 -0.722 12.886 1.00 67.88 172 TYR A O 1
ATOM 1360 N N . SER A 1 173 ? 3.731 -1.261 12.807 1.00 64.88 173 SER A N 1
ATOM 1361 C CA . SER A 1 173 ? 3.801 -1.666 14.220 1.00 64.88 173 SER A CA 1
ATOM 1362 C C . SER A 1 173 ? 3.879 -0.454 15.152 1.00 64.88 173 SER A C 1
ATOM 1364 O O . SER A 1 173 ? 3.280 -0.446 16.223 1.00 64.88 173 SER A O 1
ATOM 1366 N N . LEU A 1 174 ? 4.610 0.585 14.745 1.00 64.62 174 LEU A N 1
ATOM 1367 C CA . LEU A 1 174 ? 4.890 1.759 15.573 1.00 64.62 174 LEU A CA 1
ATOM 1368 C C . LEU A 1 174 ? 3.777 2.802 15.546 1.00 64.62 174 LEU A C 1
ATOM 1370 O O . LEU A 1 174 ? 3.516 3.462 16.552 1.00 64.62 174 LEU A O 1
ATOM 1374 N N . TYR A 1 175 ? 3.129 2.958 14.396 1.00 67.56 175 TYR A N 1
ATOM 1375 C CA . TYR A 1 175 ? 2.190 4.038 14.131 1.00 67.56 175 TYR A CA 1
ATOM 1376 C C . TYR A 1 175 ? 0.903 3.981 14.981 1.00 67.56 175 TYR A C 1
ATOM 1378 O O . TYR A 1 175 ? 0.547 4.997 15.578 1.00 67.56 175 TYR A O 1
ATOM 1386 N N . PRO A 1 176 ? 0.204 2.838 15.134 1.00 58.84 176 PRO A N 1
ATOM 1387 C CA . PRO A 1 176 ? -0.991 2.784 15.976 1.00 58.84 176 PRO A CA 1
ATOM 1388 C C . PRO A 1 176 ? -0.670 3.088 17.444 1.00 58.84 176 PRO A C 1
ATOM 1390 O O . PRO A 1 176 ? -1.367 3.861 18.098 1.00 58.84 176 PRO A O 1
ATOM 1393 N N . VAL A 1 177 ? 0.421 2.524 17.962 1.00 58.28 177 VAL A N 1
ATOM 1394 C CA . VAL A 1 177 ? 0.783 2.644 19.379 1.00 58.28 177 VAL A CA 1
ATOM 1395 C C . VAL A 1 177 ? 1.284 4.056 19.718 1.00 58.28 177 VAL A C 1
ATOM 1397 O O . VAL A 1 177 ? 0.972 4.565 20.795 1.00 58.28 177 VAL A O 1
ATOM 1400 N N . SER A 1 178 ? 1.976 4.740 18.798 1.00 60.16 178 SER A N 1
ATOM 1401 C CA . SER A 1 178 ? 2.384 6.139 18.997 1.00 60.16 178 SER A CA 1
ATOM 1402 C C . SER A 1 178 ? 1.189 7.097 19.062 1.00 60.16 178 SER A C 1
ATOM 1404 O O . SER A 1 178 ? 1.196 8.030 19.868 1.00 60.16 178 SER A O 1
ATOM 1406 N N . ILE A 1 179 ? 0.123 6.825 18.299 1.00 63.22 179 ILE A N 1
ATOM 1407 C CA . ILE A 1 179 ? -1.130 7.594 18.350 1.00 63.22 179 ILE A CA 1
ATOM 1408 C C . ILE A 1 179 ? -1.902 7.336 19.650 1.00 63.22 179 ILE A C 1
ATOM 1410 O O . ILE A 1 179 ? -2.486 8.271 20.205 1.00 63.22 179 ILE A O 1
ATOM 1414 N N . PHE A 1 180 ? -1.922 6.094 20.144 1.00 56.97 180 PHE A N 1
ATOM 1415 C CA . PHE A 1 180 ? -2.709 5.728 21.325 1.00 56.97 180 PHE A CA 1
ATOM 1416 C C . PHE A 1 180 ? -2.032 6.060 22.659 1.00 56.97 180 PHE A C 1
ATOM 1418 O O . PHE A 1 180 ? -2.725 6.468 23.590 1.00 56.97 180 PHE A O 1
ATOM 1425 N N . GLU A 1 181 ? -0.712 5.894 22.788 1.00 57.88 181 GLU A N 1
ATOM 1426 C CA . GLU A 1 181 ? -0.062 5.946 24.106 1.00 57.88 181 GLU A CA 1
ATOM 1427 C C . GLU A 1 181 ? 0.562 7.302 24.471 1.00 57.88 181 GLU A C 1
ATOM 1429 O O . GLU A 1 181 ? 0.998 7.455 25.608 1.00 57.88 181 GLU A O 1
ATOM 1434 N N . ARG A 1 182 ? 0.608 8.303 23.571 1.00 58.25 182 ARG A N 1
ATOM 1435 C CA . ARG A 1 182 ? 1.359 9.570 23.786 1.00 58.25 182 ARG A CA 1
ATOM 1436 C C . ARG A 1 182 ? 2.786 9.333 24.333 1.00 58.25 182 ARG A C 1
ATOM 1438 O O . ARG A 1 182 ? 3.317 10.150 25.080 1.00 58.25 182 ARG A O 1
ATOM 1445 N N . ARG A 1 183 ? 3.393 8.187 24.006 1.00 59.31 183 ARG A N 1
ATOM 1446 C CA . ARG A 1 183 ? 4.730 7.776 24.457 1.00 59.31 183 ARG A CA 1
ATOM 1447 C C . ARG A 1 183 ? 5.764 8.034 23.367 1.00 59.31 183 ARG A C 1
ATOM 1449 O O . ARG A 1 183 ? 5.458 7.982 22.179 1.00 59.31 183 ARG A O 1
ATOM 1456 N N . ASN A 1 184 ? 7.008 8.252 23.789 1.00 58.94 184 ASN A N 1
ATOM 1457 C CA . ASN A 1 184 ? 8.149 8.458 22.898 1.00 58.94 184 ASN A CA 1
ATOM 1458 C C . ASN A 1 184 ? 8.367 7.223 21.997 1.00 58.94 184 ASN A C 1
ATOM 1460 O O . ASN A 1 184 ? 8.230 6.086 22.458 1.00 58.94 184 ASN A O 1
ATOM 1464 N N . PHE A 1 185 ? 8.759 7.446 20.737 1.00 56.06 185 PHE A N 1
ATOM 1465 C CA . PHE A 1 185 ? 8.914 6.430 19.677 1.00 56.06 185 PHE A CA 1
ATOM 1466 C C . PHE A 1 185 ? 9.652 5.154 20.124 1.00 56.06 185 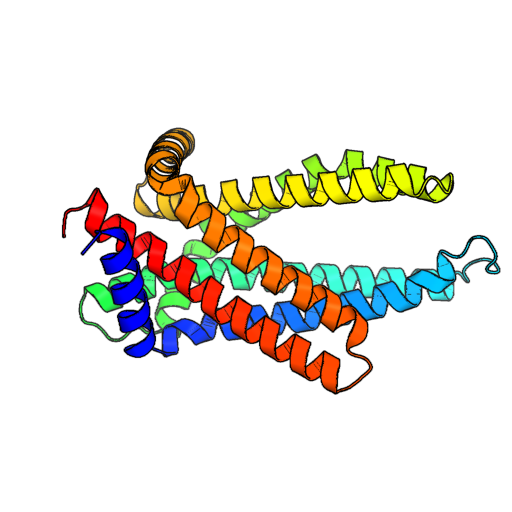PHE A C 1
ATOM 1468 O O . PHE A 1 185 ? 9.192 4.043 19.871 1.00 56.06 185 PHE A O 1
ATOM 1475 N N . PHE A 1 186 ? 10.752 5.292 20.871 1.00 61.59 186 PHE A N 1
ATOM 1476 C CA . PHE A 1 186 ? 11.533 4.154 21.372 1.00 61.59 186 PHE A CA 1
ATOM 1477 C C . PHE A 1 186 ? 10.797 3.303 22.419 1.00 61.59 186 PHE A C 1
ATOM 1479 O O . PHE A 1 186 ? 10.939 2.080 22.432 1.00 61.59 186 PHE A O 1
ATOM 1486 N N . GLY A 1 187 ? 9.984 3.926 23.278 1.00 62.06 187 GLY A N 1
ATOM 1487 C CA . GLY A 1 187 ? 9.166 3.207 24.260 1.00 62.06 187 GLY A CA 1
ATOM 1488 C C . GLY A 1 187 ? 8.099 2.349 23.581 1.00 62.06 187 GLY A C 1
ATOM 1489 O O . GLY A 1 187 ? 7.869 1.211 23.986 1.00 62.06 187 GLY A O 1
ATOM 1490 N N . VAL A 1 188 ? 7.532 2.873 22.492 1.00 62.31 188 VAL A N 1
ATOM 1491 C CA . VAL A 1 188 ? 6.567 2.184 21.630 1.00 62.31 188 VAL A CA 1
ATOM 1492 C C . VAL A 1 188 ? 7.207 1.021 20.864 1.00 62.31 188 VAL A C 1
ATOM 1494 O O . VAL A 1 188 ? 6.616 -0.053 20.757 1.00 62.31 188 VAL A O 1
ATOM 1497 N N . LEU A 1 189 ? 8.434 1.199 20.370 1.00 62.53 189 LEU A N 1
ATOM 1498 C CA . LEU A 1 189 ? 9.185 0.155 19.664 1.00 62.53 189 LEU A CA 1
ATOM 1499 C C . LEU A 1 189 ? 9.477 -1.031 20.587 1.00 62.53 189 LEU A C 1
ATOM 1501 O O . LEU A 1 189 ? 9.253 -2.182 20.216 1.00 62.53 189 LEU A O 1
ATOM 1505 N N . LYS A 1 190 ? 9.900 -0.750 21.826 1.00 66.62 190 LYS A N 1
ATOM 1506 C CA . LYS A 1 190 ? 10.191 -1.779 22.832 1.00 66.62 190 LYS A CA 1
ATOM 1507 C C . LYS A 1 190 ? 8.933 -2.535 23.273 1.00 66.62 190 LYS A C 1
ATOM 1509 O O . LYS A 1 190 ? 8.981 -3.761 23.371 1.00 66.62 190 LYS A O 1
ATOM 1514 N N . SER A 1 191 ? 7.815 -1.840 23.512 1.00 63.47 191 SER A N 1
ATOM 1515 C CA . SER A 1 191 ? 6.551 -2.485 23.901 1.00 63.47 191 SER A CA 1
ATOM 1516 C C . SER A 1 191 ? 5.949 -3.308 22.758 1.00 63.47 191 SER A C 1
ATOM 1518 O O . SER A 1 191 ? 5.559 -4.455 22.974 1.00 63.47 191 SER A O 1
ATOM 1520 N N . SER A 1 192 ? 5.968 -2.781 21.530 1.00 61.16 192 SER A N 1
ATOM 1521 C CA . SER A 1 192 ? 5.478 -3.488 20.339 1.00 61.16 192 SER A CA 1
ATOM 1522 C C . SER A 1 192 ? 6.322 -4.725 20.034 1.00 61.16 192 SER A C 1
ATOM 1524 O O . SER A 1 192 ? 5.775 -5.801 19.812 1.00 61.16 192 SER A O 1
ATOM 1526 N N . ALA A 1 193 ? 7.653 -4.624 20.115 1.00 64.62 193 ALA A N 1
ATOM 1527 C CA . ALA A 1 193 ? 8.542 -5.771 19.932 1.00 64.62 193 ALA A CA 1
ATOM 1528 C C . ALA A 1 193 ? 8.310 -6.866 20.988 1.00 64.62 193 ALA A C 1
ATOM 1530 O O . ALA A 1 193 ? 8.373 -8.054 20.670 1.00 64.62 193 ALA A O 1
ATOM 1531 N N . PHE A 1 194 ? 8.014 -6.488 22.236 1.00 66.12 194 PHE A N 1
ATOM 1532 C CA . PHE A 1 194 ? 7.714 -7.445 23.301 1.00 66.12 194 PHE A CA 1
ATOM 1533 C C . PHE A 1 194 ? 6.392 -8.190 23.058 1.00 66.12 194 PHE A C 1
ATOM 1535 O O . PHE A 1 194 ? 6.341 -9.413 23.197 1.00 66.12 194 PHE A O 1
ATOM 1542 N N . ILE A 1 195 ? 5.343 -7.478 22.631 1.00 60.75 195 ILE A N 1
ATOM 1543 C CA . ILE A 1 195 ? 4.044 -8.077 22.288 1.00 60.75 195 ILE A CA 1
ATOM 1544 C C . ILE A 1 195 ? 4.186 -9.000 21.068 1.00 60.75 195 ILE A C 1
ATOM 1546 O O . ILE A 1 195 ? 3.757 -10.155 21.122 1.00 60.75 195 ILE A O 1
ATOM 1550 N N . SER A 1 196 ? 4.867 -8.542 20.013 1.00 58.94 196 SER A N 1
ATOM 1551 C CA . SER A 1 196 ? 5.097 -9.331 18.798 1.00 58.94 196 SER A CA 1
ATOM 1552 C C . SER A 1 196 ? 5.921 -10.589 19.062 1.00 58.94 196 SER A C 1
ATOM 1554 O O . SER A 1 196 ? 5.612 -11.632 18.497 1.00 58.94 196 SER A O 1
ATOM 1556 N N . LYS A 1 197 ? 6.914 -10.558 19.963 1.00 66.25 197 LYS A N 1
ATOM 1557 C CA . LYS A 1 197 ? 7.694 -11.758 20.322 1.00 66.25 197 LYS A CA 1
ATOM 1558 C C . LYS A 1 197 ? 6.834 -12.878 20.904 1.00 66.25 197 LYS A C 1
ATOM 1560 O O . LYS A 1 197 ? 7.089 -14.044 20.620 1.00 66.25 197 LYS A O 1
ATOM 1565 N N . ARG A 1 198 ? 5.803 -12.550 21.689 1.00 66.62 198 ARG A N 1
ATOM 1566 C CA . ARG A 1 198 ? 4.970 -13.565 22.354 1.00 66.62 198 ARG A CA 1
ATOM 1567 C C . ARG A 1 198 ? 4.086 -14.341 21.373 1.00 66.62 198 ARG A C 1
ATOM 1569 O O . ARG A 1 198 ? 3.715 -15.469 21.682 1.00 66.62 198 ARG A O 1
ATOM 1576 N N . LYS A 1 199 ? 3.756 -13.752 20.216 1.00 67.75 199 LYS A N 1
ATOM 1577 C CA . LYS A 1 199 ? 2.827 -14.298 19.207 1.00 67.75 199 LYS A CA 1
ATOM 1578 C C . LYS A 1 199 ? 3.340 -14.176 17.770 1.00 67.75 199 LYS A C 1
ATOM 1580 O O . LYS A 1 199 ? 2.564 -14.118 16.820 1.00 67.75 199 LYS A O 1
ATOM 1585 N N . PHE A 1 200 ? 4.664 -14.192 17.616 1.00 67.88 200 PHE A N 1
ATOM 1586 C CA . PHE A 1 200 ? 5.339 -13.933 16.346 1.00 67.88 200 PHE A CA 1
ATOM 1587 C C . PHE A 1 200 ? 4.858 -14.855 15.224 1.00 67.88 200 PHE A C 1
ATOM 1589 O O . PHE A 1 200 ? 4.575 -14.371 14.138 1.00 67.88 200 PHE A O 1
ATOM 1596 N N . SER A 1 201 ? 4.701 -16.156 15.499 1.00 73.88 201 SER A N 1
ATOM 1597 C CA . SER A 1 201 ? 4.281 -17.144 14.494 1.00 73.88 201 SER A CA 1
ATOM 1598 C C . SER A 1 201 ? 2.931 -16.800 13.851 1.00 73.88 201 SER A C 1
ATOM 1600 O O . SER A 1 201 ? 2.810 -16.804 12.631 1.00 73.88 201 SER A O 1
ATOM 1602 N N . GLU A 1 202 ? 1.934 -16.420 14.653 1.00 70.81 202 GLU A N 1
ATOM 1603 C CA . GLU A 1 202 ? 0.580 -16.114 14.169 1.00 70.81 202 GLU A CA 1
ATOM 1604 C C . GLU A 1 202 ? 0.573 -14.822 13.326 1.00 70.81 202 GLU A C 1
ATOM 1606 O O . GLU A 1 202 ? 0.025 -14.789 12.223 1.00 70.81 202 GLU A O 1
ATOM 1611 N N . VAL A 1 203 ? 1.247 -13.766 13.803 1.00 69.62 203 VAL A N 1
ATOM 1612 C CA . VAL A 1 203 ? 1.379 -12.486 13.081 1.00 69.62 203 VAL A CA 1
ATOM 1613 C C . VAL A 1 203 ? 2.185 -12.663 11.792 1.00 69.62 203 VAL A C 1
ATOM 1615 O O . VAL A 1 203 ? 1.829 -12.105 10.751 1.00 69.62 203 VAL A O 1
ATOM 1618 N N . PHE A 1 204 ? 3.252 -13.461 11.845 1.00 73.75 204 PHE A N 1
ATOM 1619 C CA . PHE A 1 204 ? 4.095 -13.772 10.699 1.00 73.75 204 PHE A CA 1
ATOM 1620 C C . PHE A 1 204 ? 3.318 -14.548 9.634 1.00 73.75 204 PHE A C 1
ATOM 1622 O O . PHE A 1 204 ? 3.347 -14.151 8.476 1.00 73.75 204 PHE A O 1
ATOM 1629 N N . GLN A 1 205 ? 2.561 -15.584 10.010 1.00 79.00 205 GLN A N 1
ATOM 1630 C CA . GLN A 1 205 ? 1.728 -16.355 9.079 1.00 79.00 205 GLN A CA 1
ATOM 1631 C C . GLN A 1 205 ? 0.666 -15.489 8.394 1.00 79.00 205 GLN A C 1
ATOM 1633 O O . GLN A 1 205 ? 0.514 -15.565 7.177 1.00 79.00 205 GLN A O 1
ATOM 1638 N N . LEU A 1 206 ? -0.031 -14.625 9.142 1.00 74.62 206 LEU A N 1
ATOM 1639 C CA . LEU A 1 206 ? -1.013 -13.699 8.565 1.00 74.62 206 LEU A CA 1
ATOM 1640 C C . LEU A 1 206 ? -0.361 -12.685 7.618 1.00 74.62 206 LEU A C 1
ATOM 1642 O O . LEU A 1 206 ? -0.914 -12.378 6.564 1.00 74.62 206 LEU A O 1
ATOM 1646 N N . SER A 1 207 ? 0.815 -12.171 7.978 1.00 76.19 207 SER A N 1
ATOM 1647 C CA . SER A 1 207 ? 1.568 -11.233 7.138 1.00 76.19 207 SER A CA 1
ATOM 1648 C C . SER A 1 207 ? 2.074 -11.908 5.864 1.00 76.19 207 SER A C 1
ATOM 1650 O O . SER A 1 207 ? 1.950 -11.345 4.779 1.00 76.19 207 SER A O 1
ATOM 1652 N N . LEU A 1 208 ? 2.581 -13.136 5.982 1.00 81.50 208 LEU A N 1
ATOM 1653 C CA . LEU A 1 208 ? 3.058 -13.947 4.868 1.00 81.50 208 LEU A CA 1
ATOM 1654 C C . LEU A 1 208 ? 1.913 -14.327 3.920 1.00 81.50 208 LEU A C 1
ATOM 1656 O O . LEU A 1 208 ? 2.060 -14.232 2.706 1.00 81.50 208 LEU A O 1
ATOM 1660 N N . PHE A 1 209 ? 0.747 -14.690 4.457 1.00 85.19 209 PHE A N 1
ATOM 1661 C CA . PHE A 1 209 ? -0.447 -14.955 3.658 1.00 85.19 209 PHE A CA 1
ATOM 1662 C C . PHE A 1 209 ? -0.894 -13.713 2.871 1.00 85.19 209 PHE A C 1
ATOM 1664 O O . PHE A 1 209 ? -1.102 -13.788 1.658 1.00 85.19 209 PHE A O 1
ATOM 1671 N N . SER A 1 210 ? -0.954 -12.549 3.526 1.00 84.81 210 SER A N 1
ATOM 1672 C CA . SER A 1 210 ? -1.245 -11.269 2.864 1.00 84.81 210 SER A CA 1
ATOM 1673 C C . SER A 1 210 ? -0.200 -10.901 1.803 1.00 84.81 210 SER A C 1
ATOM 1675 O O . SER A 1 210 ? -0.559 -10.355 0.754 1.00 84.81 210 SER A O 1
ATOM 1677 N N . LEU A 1 211 ? 1.077 -11.222 2.040 1.00 84.38 211 LEU A N 1
ATOM 1678 C CA . LEU A 1 211 ? 2.157 -11.040 1.071 1.00 84.38 211 LEU A CA 1
ATOM 1679 C C . LEU A 1 211 ? 1.935 -11.912 -0.168 1.00 84.38 211 LEU A C 1
ATOM 1681 O O . LEU A 1 211 ? 1.972 -11.384 -1.275 1.00 84.38 211 LEU A O 1
ATOM 1685 N N . PHE A 1 212 ? 1.646 -13.207 -0.003 1.00 89.19 212 PHE A N 1
ATOM 1686 C CA . PHE A 1 212 ? 1.379 -14.108 -1.129 1.00 89.19 212 PHE A CA 1
ATOM 1687 C C . PHE A 1 212 ? 0.181 -13.652 -1.957 1.00 89.19 212 PHE A C 1
ATOM 1689 O O . PHE A 1 212 ? 0.267 -13.596 -3.179 1.00 89.19 212 PHE A O 1
ATOM 1696 N N . ILE A 1 213 ? -0.915 -13.256 -1.308 1.00 90.81 213 ILE A N 1
ATOM 1697 C CA . ILE A 1 213 ? -2.090 -12.718 -2.005 1.00 90.81 213 ILE A CA 1
ATOM 1698 C C . ILE A 1 213 ? -1.724 -11.458 -2.789 1.00 90.81 213 ILE A C 1
ATOM 1700 O O . ILE A 1 213 ? -2.112 -11.310 -3.945 1.00 90.81 213 ILE A O 1
ATOM 1704 N N . SER A 1 214 ? -0.932 -10.567 -2.199 1.00 87.88 214 SER A N 1
ATOM 1705 C CA . SER A 1 214 ? -0.476 -9.364 -2.899 1.00 87.88 214 SER A CA 1
ATOM 1706 C C . SER A 1 214 ? 0.443 -9.704 -4.079 1.00 87.88 214 SER A C 1
ATOM 1708 O O . SER A 1 214 ? 0.290 -9.116 -5.146 1.00 87.88 214 SER A O 1
ATOM 1710 N N . ALA A 1 215 ? 1.340 -10.683 -3.926 1.00 89.25 215 ALA A N 1
ATOM 1711 C CA . ALA A 1 215 ? 2.242 -11.144 -4.980 1.00 89.25 215 ALA A CA 1
ATOM 1712 C C . ALA A 1 215 ? 1.484 -11.776 -6.159 1.00 89.25 215 ALA A C 1
ATOM 1714 O O . ALA A 1 215 ? 1.740 -11.421 -7.308 1.00 89.25 215 ALA A O 1
ATOM 1715 N N . PHE A 1 216 ? 0.501 -12.642 -5.891 1.00 93.19 216 PHE A N 1
ATOM 1716 C CA . PHE A 1 216 ? -0.382 -13.183 -6.930 1.00 93.19 216 PHE A CA 1
ATOM 1717 C C . PHE A 1 216 ? -1.220 -12.089 -7.591 1.00 93.19 216 PHE A C 1
ATOM 1719 O O . PHE A 1 216 ? -1.368 -12.090 -8.809 1.00 93.19 216 PHE A O 1
ATOM 1726 N N . GLY A 1 217 ? -1.707 -11.114 -6.818 1.00 92.75 217 GLY A N 1
ATOM 1727 C CA . GLY A 1 217 ? -2.357 -9.927 -7.365 1.00 92.75 217 GLY A CA 1
ATOM 1728 C C . GLY A 1 217 ? -1.456 -9.197 -8.366 1.00 92.75 217 GLY A C 1
ATOM 1729 O O . GLY A 1 217 ? -1.874 -8.938 -9.487 1.00 92.75 217 GLY A O 1
ATOM 1730 N N . ILE A 1 218 ? -0.198 -8.930 -8.012 1.00 91.50 218 ILE A N 1
ATOM 1731 C CA . ILE A 1 218 ? 0.764 -8.300 -8.930 1.00 91.50 218 ILE A CA 1
ATOM 1732 C C . ILE A 1 218 ? 0.973 -9.168 -10.178 1.00 9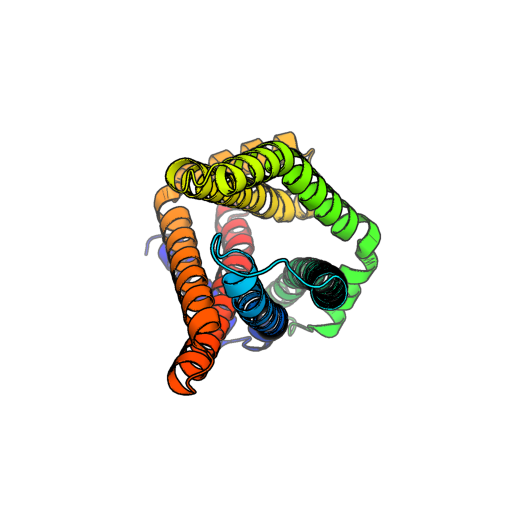1.50 218 ILE A C 1
ATOM 1734 O O . ILE A 1 218 ? 0.868 -8.656 -11.289 1.00 91.50 218 ILE A O 1
ATOM 1738 N N . LEU A 1 219 ? 1.200 -10.476 -10.021 1.00 94.25 219 LEU A N 1
ATOM 1739 C CA . LEU A 1 219 ? 1.357 -11.398 -11.150 1.00 94.25 219 LEU A CA 1
ATOM 1740 C C . LEU A 1 219 ? 0.160 -11.326 -12.112 1.00 94.25 219 LEU A C 1
ATOM 1742 O O . LEU A 1 219 ? 0.344 -11.188 -13.320 1.00 94.25 219 LEU A O 1
ATOM 1746 N N . PHE A 1 220 ? -1.068 -11.364 -11.592 1.00 96.50 220 PHE A N 1
ATOM 1747 C CA . PHE A 1 220 ? -2.268 -11.272 -12.422 1.00 96.50 220 PHE A CA 1
ATOM 1748 C C . PHE A 1 220 ? -2.458 -9.892 -13.052 1.00 96.50 220 PHE A C 1
ATOM 1750 O O . PHE A 1 220 ? -2.960 -9.822 -14.171 1.00 96.50 220 PHE A O 1
ATOM 1757 N N . ALA A 1 221 ? -1.986 -8.811 -12.420 1.00 95.31 221 ALA A N 1
ATOM 1758 C CA . ALA A 1 221 ? -1.951 -7.488 -13.046 1.00 95.31 221 ALA A CA 1
ATOM 1759 C C . ALA A 1 221 ? -1.090 -7.495 -14.323 1.00 95.31 221 ALA A C 1
ATOM 1761 O O . ALA A 1 221 ? -1.511 -6.987 -15.362 1.00 95.31 221 ALA A O 1
ATOM 1762 N N . PHE A 1 222 ? 0.074 -8.155 -14.291 1.00 93.56 222 PHE A N 1
ATOM 1763 C CA . PHE A 1 222 ? 0.917 -8.342 -15.479 1.00 93.56 222 PHE A CA 1
ATOM 1764 C C . PHE A 1 222 ? 0.264 -9.215 -16.555 1.00 93.56 222 PHE A C 1
ATOM 1766 O O . PHE A 1 222 ? 0.597 -9.088 -17.731 1.00 93.56 222 PHE A O 1
ATOM 1773 N N . LEU A 1 223 ? -0.700 -10.061 -16.204 1.00 95.69 223 LEU A N 1
ATOM 1774 C CA . LEU A 1 223 ? -1.396 -10.938 -17.147 1.00 95.69 223 LEU A CA 1
ATOM 1775 C C . LEU A 1 223 ? -2.786 -10.417 -17.557 1.00 95.69 223 LEU A C 1
ATOM 1777 O O . LEU A 1 223 ? -3.448 -11.035 -18.388 1.00 95.69 223 LEU A O 1
ATOM 1781 N N . ALA A 1 224 ? -3.203 -9.247 -17.061 1.00 95.38 224 ALA A N 1
ATOM 1782 C CA . ALA A 1 224 ? -4.563 -8.708 -17.178 1.00 95.38 224 ALA A CA 1
ATOM 1783 C C . ALA A 1 224 ? -5.027 -8.325 -18.602 1.00 95.38 224 ALA A C 1
ATOM 1785 O O . ALA A 1 224 ? -6.129 -7.812 -18.769 1.00 95.38 224 ALA A O 1
ATOM 1786 N N . GLN A 1 225 ? -4.221 -8.584 -19.637 1.00 93.38 225 GLN A N 1
ATOM 1787 C CA . GLN A 1 225 ? -4.660 -8.483 -21.037 1.00 93.38 225 GLN A CA 1
ATOM 1788 C C . GLN A 1 225 ? -5.713 -9.540 -21.387 1.00 93.38 225 GLN A C 1
ATOM 1790 O O . GLN A 1 225 ? -6.517 -9.328 -22.291 1.00 93.38 225 GLN A O 1
ATOM 1795 N N . ARG A 1 226 ? -5.715 -10.675 -20.677 1.00 95.75 226 ARG A N 1
ATOM 1796 C CA . ARG A 1 226 ? -6.773 -11.684 -20.778 1.00 95.75 226 ARG A CA 1
ATOM 1797 C C . ARG A 1 226 ? -7.780 -11.473 -19.651 1.00 95.75 226 ARG A C 1
ATOM 1799 O O . ARG A 1 226 ? -7.390 -11.242 -18.502 1.00 95.75 226 ARG A O 1
ATOM 1806 N N . ILE A 1 227 ? -9.068 -11.562 -19.976 1.00 96.38 227 ILE A N 1
ATOM 1807 C CA . ILE A 1 227 ? -10.165 -11.215 -19.062 1.00 96.38 227 ILE A CA 1
ATOM 1808 C C . ILE A 1 227 ? -10.163 -12.077 -17.793 1.00 96.38 227 ILE A C 1
ATOM 1810 O O . ILE A 1 227 ? -10.398 -11.572 -16.701 1.00 96.38 227 ILE A O 1
ATOM 1814 N N . GLU A 1 228 ? -9.814 -13.355 -17.901 1.00 97.69 228 GLU A N 1
ATOM 1815 C CA . GLU A 1 228 ? -9.693 -14.288 -16.783 1.00 97.69 228 GLU A CA 1
ATOM 1816 C C . GLU A 1 228 ? -8.646 -13.837 -15.757 1.00 97.69 228 GLU A C 1
ATOM 1818 O O . GLU A 1 228 ? -8.894 -13.898 -14.553 1.00 97.69 228 GLU A O 1
ATOM 1823 N N . PHE A 1 229 ? -7.506 -13.307 -16.210 1.00 97.31 229 PHE A N 1
ATOM 1824 C CA . PHE A 1 229 ? -6.470 -12.791 -15.320 1.00 97.31 229 PHE A CA 1
ATOM 1825 C C . PHE A 1 229 ? -6.850 -11.433 -14.737 1.00 97.31 229 PHE A C 1
ATOM 1827 O O . PHE A 1 229 ? -6.519 -11.164 -13.587 1.00 97.31 229 PHE A O 1
ATOM 1834 N N . LEU A 1 230 ? -7.605 -10.608 -15.469 1.00 96.69 230 LEU A N 1
ATOM 1835 C CA . LEU A 1 230 ? -8.172 -9.377 -14.917 1.00 96.69 230 LEU A CA 1
ATOM 1836 C C . LEU A 1 230 ? -9.188 -9.678 -13.801 1.00 96.69 230 LEU A C 1
ATOM 1838 O O . LEU A 1 230 ? -9.158 -9.037 -12.752 1.00 96.69 230 LEU A O 1
ATOM 1842 N N . LEU A 1 231 ? -10.052 -10.681 -13.981 1.00 97.50 231 LEU A N 1
ATOM 1843 C CA . LEU A 1 231 ? -11.000 -11.112 -12.949 1.00 97.50 231 LEU A CA 1
ATOM 1844 C C . LEU A 1 231 ? -10.280 -11.679 -11.720 1.00 97.50 231 LEU A C 1
ATOM 1846 O O . LEU A 1 231 ? -10.621 -11.315 -10.592 1.00 97.50 231 LEU A O 1
ATOM 1850 N N . LEU A 1 232 ? -9.250 -12.511 -11.921 1.00 97.25 232 LEU A N 1
ATOM 1851 C CA . LEU A 1 232 ? -8.402 -12.997 -10.829 1.00 97.25 232 LEU A CA 1
ATOM 1852 C C . LEU A 1 232 ? -7.699 -11.839 -10.116 1.00 97.25 232 LEU A C 1
ATOM 1854 O O . LEU A 1 232 ? -7.725 -11.776 -8.891 1.00 97.25 232 LEU A O 1
ATOM 1858 N N . PHE A 1 233 ? -7.144 -10.878 -10.853 1.00 97.38 233 PHE A N 1
ATOM 1859 C CA . PHE A 1 233 ? -6.549 -9.678 -10.274 1.00 97.38 233 PHE A CA 1
ATOM 1860 C C . PHE A 1 233 ? -7.534 -8.941 -9.359 1.00 97.38 233 PHE A C 1
ATOM 1862 O O . PHE A 1 233 ? -7.213 -8.671 -8.200 1.00 97.38 233 PHE A O 1
ATOM 1869 N N . VAL A 1 234 ? -8.753 -8.673 -9.838 1.00 96.69 234 VAL A N 1
ATOM 1870 C CA . VAL A 1 234 ? -9.805 -8.020 -9.045 1.00 96.69 234 VAL A CA 1
ATOM 1871 C C . VAL A 1 234 ? -10.147 -8.844 -7.800 1.00 96.69 234 VAL A C 1
ATOM 1873 O O . VAL A 1 234 ? -10.210 -8.287 -6.704 1.00 96.69 234 VAL A O 1
ATOM 1876 N N . ALA A 1 235 ? -10.300 -10.165 -7.927 1.00 96.31 235 ALA A N 1
ATOM 1877 C CA . ALA A 1 235 ? -10.578 -11.046 -6.793 1.00 96.31 235 ALA A CA 1
ATOM 1878 C C . ALA A 1 235 ? -9.469 -10.987 -5.727 1.00 96.31 235 ALA A C 1
ATOM 1880 O O . ALA A 1 235 ? -9.755 -10.844 -4.536 1.00 96.31 235 ALA A O 1
ATOM 1881 N N . PHE A 1 236 ? -8.201 -11.013 -6.144 1.00 95.38 236 PHE A N 1
ATOM 1882 C CA . PHE A 1 236 ? -7.064 -10.879 -5.234 1.00 95.38 236 PHE A CA 1
ATOM 1883 C C . PHE A 1 236 ? -7.000 -9.485 -4.597 1.00 95.38 236 PHE A C 1
ATOM 1885 O O . PHE A 1 236 ? -6.716 -9.388 -3.405 1.00 95.38 236 PHE A O 1
ATOM 1892 N N . ARG A 1 237 ? -7.349 -8.409 -5.319 1.00 94.50 237 ARG A N 1
ATOM 1893 C CA . ARG A 1 237 ? -7.461 -7.058 -4.734 1.00 94.50 237 ARG A CA 1
ATOM 1894 C C . ARG A 1 237 ? -8.536 -6.980 -3.652 1.00 94.50 237 ARG A C 1
ATOM 1896 O O . ARG A 1 237 ? -8.288 -6.384 -2.601 1.00 94.50 237 ARG A O 1
ATOM 1903 N N . LEU A 1 238 ? -9.698 -7.591 -3.883 1.00 93.75 238 LEU A N 1
ATOM 1904 C CA . LEU A 1 238 ? -10.768 -7.682 -2.886 1.00 93.75 238 LEU A CA 1
ATOM 1905 C C . LEU A 1 238 ? -10.308 -8.475 -1.658 1.00 93.75 238 LEU A C 1
ATOM 1907 O O . LEU A 1 238 ? -10.507 -8.030 -0.529 1.00 93.75 238 LEU A O 1
ATOM 1911 N N . LEU A 1 239 ? -9.625 -9.603 -1.864 1.00 92.88 239 LEU A N 1
ATOM 1912 C CA . LEU A 1 239 ? -9.089 -10.410 -0.772 1.00 92.88 239 LEU A CA 1
ATOM 1913 C C . LEU A 1 239 ? -8.026 -9.649 0.037 1.00 92.88 239 LEU A C 1
ATOM 1915 O O . LEU A 1 239 ? -8.071 -9.666 1.266 1.00 92.88 239 LEU A O 1
ATOM 1919 N N . THR A 1 240 ? -7.127 -8.905 -0.621 1.00 91.06 240 THR A N 1
ATOM 1920 C CA . THR A 1 240 ? -6.179 -8.010 0.059 1.00 91.06 240 THR A CA 1
ATOM 1921 C C . THR A 1 240 ? -6.905 -6.962 0.899 1.00 91.06 240 THR A C 1
ATOM 1923 O O . THR A 1 240 ? -6.502 -6.718 2.033 1.00 91.06 240 THR A O 1
ATOM 1926 N N . ALA A 1 241 ? -7.978 -6.351 0.384 1.00 92.88 241 ALA A N 1
ATOM 1927 C CA . ALA A 1 241 ? -8.762 -5.372 1.137 1.00 92.88 241 ALA A CA 1
ATOM 1928 C C . ALA A 1 241 ? -9.382 -5.986 2.399 1.00 92.88 241 ALA A C 1
ATOM 1930 O O . ALA A 1 241 ? -9.279 -5.404 3.477 1.00 92.88 241 ALA A O 1
ATOM 1931 N N . ILE A 1 242 ? -9.973 -7.179 2.270 1.00 90.50 242 ILE A N 1
ATOM 1932 C CA . ILE A 1 242 ? -10.579 -7.921 3.382 1.00 90.50 242 ILE A CA 1
ATOM 1933 C C . ILE A 1 242 ? -9.533 -8.224 4.457 1.00 90.50 242 ILE A C 1
ATOM 1935 O O . ILE A 1 242 ? -9.764 -7.943 5.633 1.00 90.50 242 ILE A O 1
ATOM 1939 N N . LEU A 1 243 ? -8.369 -8.746 4.063 1.00 89.31 243 LEU A N 1
ATOM 1940 C CA . LEU A 1 243 ? -7.286 -9.063 4.995 1.00 89.31 243 LEU A CA 1
ATOM 1941 C C . LEU A 1 243 ? -6.689 -7.815 5.643 1.00 89.31 243 LEU A C 1
ATOM 1943 O O . LEU A 1 243 ? -6.431 -7.820 6.844 1.00 89.31 243 LEU A O 1
ATOM 1947 N N . ALA A 1 244 ? -6.514 -6.731 4.887 1.00 88.19 244 ALA A N 1
ATOM 1948 C CA . ALA A 1 244 ? -6.010 -5.472 5.423 1.00 88.19 244 ALA A CA 1
ATOM 1949 C C . ALA A 1 244 ? -6.985 -4.865 6.444 1.00 88.19 244 ALA A C 1
ATOM 1951 O O . ALA A 1 244 ? -6.564 -4.445 7.521 1.00 88.19 244 ALA A O 1
ATOM 1952 N N . THR A 1 245 ? -8.290 -4.858 6.148 1.00 89.75 245 THR A N 1
ATOM 1953 C CA . THR A 1 245 ? -9.322 -4.456 7.115 1.00 89.75 245 THR A CA 1
ATOM 1954 C C . THR A 1 245 ? -9.268 -5.339 8.355 1.00 89.75 245 THR A C 1
ATOM 1956 O O . THR A 1 245 ? -9.273 -4.826 9.473 1.00 89.75 245 THR A O 1
ATOM 1959 N N . TYR A 1 246 ? -9.163 -6.656 8.172 1.00 86.44 246 TYR A N 1
ATOM 1960 C CA . TYR A 1 246 ? -9.066 -7.601 9.275 1.00 86.44 246 TYR A CA 1
ATOM 1961 C C . TYR A 1 246 ? -7.877 -7.309 10.191 1.00 86.44 246 TYR A C 1
ATOM 1963 O O . TYR A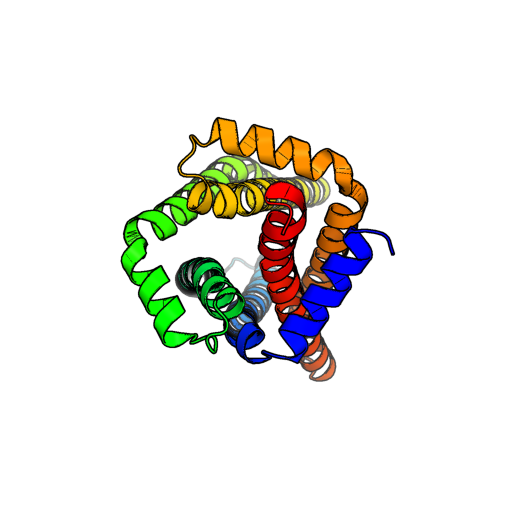 1 246 ? -8.061 -7.174 11.396 1.00 86.44 246 TYR A O 1
ATOM 1971 N N . GLN A 1 247 ? -6.680 -7.132 9.632 1.00 82.81 247 GLN A N 1
ATOM 1972 C CA . GLN A 1 247 ? -5.466 -6.822 10.391 1.00 82.81 247 GLN A CA 1
ATOM 1973 C C . GLN A 1 247 ? -5.579 -5.498 11.163 1.00 82.81 247 GLN A C 1
ATOM 1975 O O . GLN A 1 247 ? -5.156 -5.412 12.317 1.00 82.81 247 GLN A O 1
ATOM 1980 N N . ILE A 1 248 ? -6.192 -4.476 10.559 1.00 83.25 248 ILE A N 1
ATOM 1981 C CA . ILE A 1 248 ? -6.381 -3.167 11.200 1.00 83.25 248 ILE A CA 1
ATOM 1982 C C . ILE A 1 248 ? -7.381 -3.228 12.351 1.00 83.25 248 ILE A C 1
ATOM 1984 O O . ILE A 1 248 ? -7.203 -2.521 13.337 1.00 83.25 248 ILE A O 1
ATOM 1988 N N . VAL A 1 249 ? -8.415 -4.062 12.249 1.00 83.38 249 VAL A N 1
ATOM 1989 C CA . VAL A 1 249 ? -9.383 -4.276 13.332 1.00 83.38 249 VAL A CA 1
ATOM 1990 C C . VAL A 1 249 ? -8.802 -5.156 14.438 1.00 83.38 249 VAL A C 1
ATOM 1992 O O . VAL A 1 249 ? -9.018 -4.881 15.619 1.00 83.38 249 VAL A O 1
ATOM 1995 N N . LEU A 1 250 ? -8.036 -6.184 14.069 1.00 80.06 250 LEU A N 1
ATOM 1996 C CA . LEU A 1 250 ? -7.452 -7.149 14.995 1.00 80.06 250 LEU A CA 1
ATOM 1997 C C . LEU A 1 250 ? -6.539 -6.473 16.024 1.00 80.06 250 LEU A C 1
ATOM 1999 O O . LEU A 1 250 ? -6.633 -6.765 17.214 1.00 80.06 250 LEU A O 1
ATOM 2003 N N . ASN A 1 251 ? -5.682 -5.548 15.580 1.00 71.62 251 ASN A N 1
ATOM 2004 C CA . ASN A 1 251 ? -4.678 -4.911 16.436 1.00 71.62 251 ASN A CA 1
ATOM 2005 C C . ASN A 1 251 ? -5.295 -4.129 17.623 1.00 71.62 251 ASN A C 1
ATOM 2007 O O . ASN A 1 251 ? -4.902 -4.381 18.765 1.00 71.62 251 ASN A O 1
ATOM 2011 N N . PRO A 1 252 ? -6.277 -3.226 17.427 1.00 68.94 252 PRO A N 1
ATOM 2012 C CA . PRO A 1 252 ? -6.955 -2.544 18.528 1.00 68.94 252 PRO A CA 1
ATOM 2013 C C . PRO A 1 252 ? -7.787 -3.473 19.415 1.00 68.94 252 PRO A C 1
ATOM 2015 O O . PRO A 1 252 ? -7.782 -3.284 20.629 1.00 68.94 252 PRO A O 1
ATOM 2018 N N . VAL A 1 253 ? -8.475 -4.476 18.850 1.00 71.00 253 VAL A N 1
ATOM 2019 C CA . VAL A 1 253 ? -9.243 -5.458 19.641 1.00 71.00 253 VAL A CA 1
ATOM 2020 C C . VAL A 1 253 ? -8.300 -6.235 20.561 1.00 71.00 253 VAL A C 1
ATOM 2022 O O . VAL A 1 253 ? -8.533 -6.302 21.765 1.00 71.00 253 VAL A O 1
ATOM 2025 N N . PHE A 1 254 ? -7.191 -6.741 20.017 1.00 70.06 254 PHE A N 1
ATOM 2026 C CA . PHE A 1 254 ? -6.164 -7.439 20.786 1.00 70.06 254 PHE A CA 1
ATOM 2027 C C . PHE A 1 254 ? -5.577 -6.550 21.887 1.00 70.06 254 PHE A C 1
ATOM 2029 O O . PHE A 1 254 ? -5.439 -6.988 23.026 1.00 70.06 254 PHE A O 1
ATOM 2036 N N . TYR A 1 255 ? -5.260 -5.288 21.579 1.00 65.44 255 TYR A N 1
ATOM 2037 C CA . TYR A 1 255 ? -4.755 -4.340 22.573 1.00 65.44 255 TYR A CA 1
ATOM 2038 C C . TYR A 1 255 ? -5.766 -4.106 23.707 1.00 65.44 255 TYR A C 1
ATOM 2040 O O . TYR A 1 255 ? -5.392 -4.103 24.879 1.00 65.44 255 TYR A O 1
ATOM 2048 N N . LEU A 1 256 ? -7.053 -3.949 23.391 1.00 66.31 256 LEU A N 1
ATOM 2049 C CA . LEU A 1 256 ? -8.092 -3.742 24.401 1.00 66.31 256 LEU A CA 1
ATOM 2050 C C . LEU A 1 256 ? -8.311 -4.981 25.283 1.00 66.31 256 LEU A C 1
ATOM 2052 O O . LEU A 1 256 ? -8.357 -4.822 26.503 1.00 66.31 256 LEU A O 1
ATOM 2056 N N . GLU A 1 257 ? -8.364 -6.183 24.701 1.00 66.88 257 GLU A N 1
ATOM 2057 C CA . GLU A 1 257 ? -8.572 -7.417 25.472 1.00 66.88 257 GLU A CA 1
ATOM 2058 C C . GLU A 1 257 ? -7.340 -7.816 26.298 1.00 66.88 257 GLU A C 1
ATOM 2060 O O . GLU A 1 257 ? -7.447 -8.149 27.477 1.00 66.88 257 GLU A O 1
ATOM 2065 N N . VAL A 1 258 ? -6.142 -7.764 25.706 1.00 63.47 258 VAL A N 1
ATOM 2066 C CA . VAL A 1 258 ? -4.921 -8.311 26.323 1.00 63.47 258 VAL A CA 1
ATOM 2067 C C . VAL A 1 258 ? -4.218 -7.303 27.227 1.00 63.47 258 VAL A C 1
ATOM 2069 O O . VAL A 1 258 ? -3.679 -7.691 28.261 1.00 63.47 258 VAL A O 1
ATOM 2072 N N . VAL A 1 259 ? -4.193 -6.018 26.853 1.00 58.88 259 VAL A N 1
ATOM 2073 C CA . VAL A 1 259 ? -3.440 -4.991 27.599 1.00 58.88 259 VAL A CA 1
ATOM 2074 C C . VAL A 1 259 ? -4.317 -4.290 28.629 1.00 58.88 259 VAL A C 1
ATOM 2076 O O . VAL A 1 259 ? -3.840 -3.982 29.719 1.00 58.88 259 VAL A O 1
ATOM 2079 N N . LYS A 1 260 ? -5.596 -4.041 28.316 1.00 60.53 260 LYS A N 1
ATOM 2080 C CA . LYS A 1 260 ? -6.522 -3.369 29.246 1.00 60.53 260 LYS A CA 1
ATOM 2081 C C . LYS A 1 260 ? -7.414 -4.322 30.043 1.00 60.53 260 LYS A C 1
ATOM 2083 O O . LYS A 1 260 ? -8.130 -3.837 30.916 1.00 60.53 260 LYS A O 1
ATOM 2088 N N . GLY A 1 261 ? -7.361 -5.630 29.776 1.00 54.88 261 GLY A N 1
ATOM 2089 C CA . GLY A 1 261 ? -8.100 -6.648 30.530 1.00 54.88 261 GLY A CA 1
ATOM 2090 C C . GLY A 1 261 ? -9.621 -6.482 30.473 1.00 54.88 261 GLY A C 1
ATOM 2091 O O . GLY A 1 261 ? -10.295 -6.787 31.456 1.00 54.88 261 GLY A O 1
ATOM 2092 N N . LYS A 1 262 ? -10.146 -5.937 29.369 1.00 48.97 262 LYS A N 1
ATOM 2093 C CA . LYS A 1 262 ? -11.586 -5.804 29.105 1.00 48.97 262 LYS A CA 1
ATOM 2094 C C . LYS A 1 262 ? -12.056 -6.907 28.174 1.00 48.97 262 LYS A C 1
ATOM 2096 O O . LYS A 1 262 ? -13.125 -7.485 28.453 1.00 48.97 262 LYS A O 1
#

Sequence (262 aa):
MNVVAKVLVDSFRLLKKEPKLFLPKLLIAFLYGLGMLFTAALFKELLPALNPYSSSISPSLLNAILLQSVLLLAFLFLVMILDVLFNASYSAMLEDFFKKRSPSILNAFKTALSKFFVIVPAAILSLLVFLLLSLPFVFLASLALLENNFNLFFLTAFIVLALNLLVTIAFYSLYPVSIFERRNFFGVLKSSAFISKRKFSEVFQLSLFSLFISAFGILFAFLAQRIEFLLLFVAFRLLTAILATYQIVLNPVFYLEVVKGK

Organism: NCBI:txid3101447

Radius of gyration: 20.62 Å; chains: 1; bounding box: 49×39×63 Å

Foldseek 3Di:
DPPLVVLLVVLVVVCVVQVVLLVLLLVLLVLVLVLLLLVLVLVVLCPLQLPPPDDHDDPVSVVVSVVSVVVSVVSVLVSLLSNQLQLQLVVVQVVCVVVVHHRDSVVSSVVSVVCSVVRVVLSVVLVVVLCVVLVVLVVQLVVCSVVVVVVSNVVSVVVSVVSVVVSVCLCVLQVVCCVPPVDDSVVSSVVSVVVCVVVVVVVVVLVVVLVVLVVLLSVLSNVPVDVVSVVSNSVSSSVNSVSVSSVSSSVVSCCCCPVVVD

pLDDT: mean 84.48, std 11.81, range [48.97, 97.69]